Protein AF-A0A075H3N4-F1 (afdb_monomer_lite)

pLDDT: mean 85.47, std 17.13, range [23.58, 97.75]

Organism: NCBI:txid1456130

Foldseek 3Di:
DAADPQKFFDPCQCVVFVVVCVVDVLAQKEAEAEPPDDDPFDDRHGMDGHPVLCVVVPVDQDPFQPSSCVSVLVSVLVVGDGYYDHVRYIYGPDDPDDDDDLVVLLSLLLNCQQQQPDPVLLLVLLVLLCVQPVSSSVSSPCSVPDPRDNHDDPSRNVSNHVVSVVCVVPPDPVNSVVSNVNVVSVPVVPPPPVPD

InterPro domains:
  IPR029044 Nucleotide-diphospho-sugar transferases [G3DSA:3.90.550.10] (1-183)
  IPR029044 Nucleotide-diphospho-sugar transferases [SSF53448] (2-133)

Sequence (196 aa):
MILGADHILPDNYLERVIKRMSENPQIVIASGVIDGEFSVTVRGSGRIVKAEFWKKIGFFYPVNYGFESYLLLKARSMNYDVVLFDDIITSTQRKTALSYNSKLFYNYGQALKALGYTVPYTIFKAGLLFFTKPLGAVYLLSGFFSNYDQYYETEIREFVKKQQNHKLRHLNYDDVKRFITSMHYTTSLSHKQQNS

Structure (mmCIF, N/CA/C/O backbone):
data_AF-A0A075H3N4-F1
#
_entry.id   AF-A0A075H3N4-F1
#
loop_
_atom_site.group_PDB
_atom_site.id
_atom_site.type_symbol
_atom_site.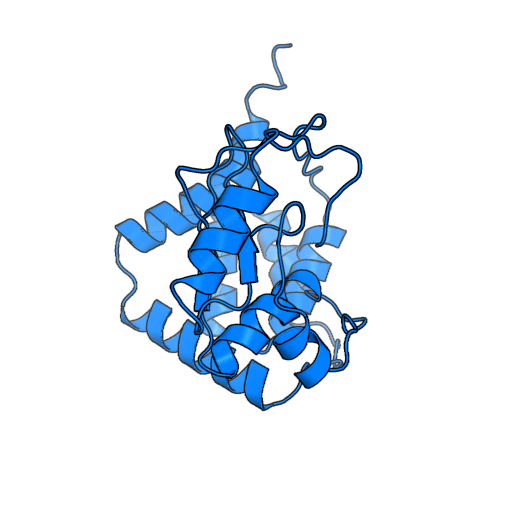label_atom_id
_atom_site.label_alt_id
_atom_site.label_comp_id
_atom_site.label_asym_id
_atom_site.label_entity_id
_atom_site.label_seq_id
_atom_site.pdbx_PDB_ins_code
_atom_site.Cartn_x
_atom_site.Cartn_y
_atom_site.Cartn_z
_atom_site.occupancy
_atom_site.B_iso_or_equiv
_atom_site.auth_seq_id
_atom_site.auth_comp_id
_atom_site.auth_asym_id
_atom_site.auth_atom_id
_atom_site.pdbx_PDB_model_num
ATOM 1 N N . MET A 1 1 ? -3.130 -5.304 -17.005 1.00 92.62 1 MET A N 1
ATOM 2 C CA . MET A 1 1 ? -2.060 -4.347 -16.647 1.00 92.62 1 MET A CA 1
ATOM 3 C C . MET A 1 1 ? -2.698 -3.016 -16.303 1.00 92.62 1 MET A C 1
ATOM 5 O O . MET A 1 1 ? -3.718 -2.698 -16.897 1.00 92.62 1 MET A O 1
ATOM 9 N N . ILE A 1 2 ? -2.136 -2.274 -15.350 1.00 92.12 2 ILE A N 1
ATOM 10 C CA . ILE A 1 2 ? -2.593 -0.928 -14.983 1.00 92.12 2 ILE A CA 1
ATOM 11 C C . ILE A 1 2 ? -1.438 0.035 -15.247 1.00 92.12 2 ILE A C 1
ATOM 13 O O . ILE A 1 2 ? -0.356 -0.121 -14.678 1.00 92.12 2 ILE A O 1
ATOM 17 N N . LEU A 1 3 ? -1.657 1.006 -16.130 1.00 92.38 3 LEU A N 1
ATOM 18 C CA . LEU A 1 3 ? -0.629 1.931 -16.596 1.00 92.38 3 LEU A CA 1
ATOM 19 C C . LEU A 1 3 ? -1.216 3.335 -16.748 1.00 92.38 3 LEU A C 1
ATOM 21 O O . LEU A 1 3 ? -2.280 3.508 -17.334 1.00 92.38 3 LEU A O 1
ATOM 25 N N . GLY A 1 4 ? -0.517 4.322 -16.197 1.00 88.88 4 GLY A N 1
ATOM 26 C CA . GLY A 1 4 ? -0.775 5.739 -16.431 1.00 88.88 4 GLY A CA 1
ATOM 27 C C . GLY A 1 4 ? -0.248 6.168 -17.797 1.00 88.88 4 GLY A C 1
ATOM 28 O O . GLY A 1 4 ? 0.762 5.648 -18.263 1.00 88.88 4 GLY A O 1
ATOM 29 N N . ALA A 1 5 ? -0.923 7.123 -18.432 1.00 88.69 5 ALA A N 1
ATOM 30 C CA . ALA A 1 5 ? -0.612 7.561 -19.795 1.00 88.69 5 ALA A CA 1
ATOM 31 C C . ALA A 1 5 ? 0.793 8.176 -19.961 1.00 88.69 5 ALA A C 1
ATOM 33 O O . ALA A 1 5 ? 1.308 8.242 -21.069 1.00 88.69 5 ALA A O 1
ATOM 34 N N . ASP A 1 6 ? 1.405 8.624 -18.868 1.00 88.25 6 ASP A N 1
ATOM 35 C CA . ASP A 1 6 ? 2.729 9.241 -18.808 1.00 88.25 6 ASP A CA 1
ATOM 36 C C . ASP A 1 6 ? 3.845 8.265 -18.393 1.00 88.25 6 ASP A C 1
ATOM 38 O O . ASP A 1 6 ? 4.987 8.687 -18.208 1.00 88.25 6 ASP A O 1
ATOM 42 N N . HIS A 1 7 ? 3.534 6.977 -18.213 1.00 91.00 7 HIS A N 1
ATOM 43 C CA . HIS A 1 7 ? 4.488 5.962 -17.767 1.00 91.00 7 HIS A CA 1
ATOM 44 C C . HIS A 1 7 ? 5.114 5.240 -18.965 1.00 91.00 7 HIS A C 1
ATOM 46 O O . HIS A 1 7 ? 4.438 4.538 -19.716 1.00 91.00 7 HIS A O 1
ATOM 52 N N . ILE A 1 8 ? 6.426 5.394 -19.108 1.00 92.69 8 ILE A N 1
ATOM 53 C CA . ILE A 1 8 ? 7.257 4.770 -20.132 1.00 92.69 8 ILE A CA 1
ATOM 54 C C . ILE A 1 8 ? 7.847 3.473 -19.573 1.00 92.69 8 ILE A C 1
ATOM 56 O O . ILE A 1 8 ? 8.405 3.432 -18.473 1.00 92.69 8 ILE A O 1
ATOM 60 N N . LEU A 1 9 ? 7.730 2.404 -20.354 1.00 95.00 9 LEU A N 1
ATOM 61 C CA . LEU A 1 9 ? 8.223 1.075 -20.010 1.00 95.00 9 LEU A CA 1
ATOM 62 C C . LEU A 1 9 ? 9.342 0.671 -20.974 1.00 95.00 9 LEU A C 1
ATOM 64 O O . LEU A 1 9 ? 9.267 1.036 -22.147 1.00 95.00 9 LEU A O 1
ATOM 68 N N . PRO A 1 10 ? 10.348 -0.097 -20.523 1.00 94.44 10 PRO A N 1
ATOM 69 C CA . PRO A 1 10 ? 11.304 -0.709 -21.439 1.00 94.44 10 PRO A CA 1
ATOM 70 C C . PRO A 1 10 ? 10.611 -1.746 -22.335 1.00 94.44 10 PRO A C 1
ATOM 72 O O . PRO A 1 10 ? 9.651 -2.392 -21.910 1.00 94.44 10 PRO A O 1
ATOM 75 N N . ASP A 1 11 ? 11.132 -1.964 -23.543 1.00 95.75 11 ASP A N 1
ATOM 76 C CA . ASP A 1 11 ? 10.512 -2.846 -24.549 1.00 95.75 11 ASP A CA 1
ATOM 77 C C . ASP A 1 11 ? 10.266 -4.275 -24.034 1.00 95.75 11 ASP A C 1
ATOM 79 O O . ASP A 1 11 ? 9.251 -4.900 -24.335 1.00 95.75 11 ASP A O 1
ATOM 83 N N . ASN A 1 12 ? 11.161 -4.779 -23.179 1.00 96.19 12 ASN A N 1
ATOM 84 C CA . ASN A 1 12 ? 11.074 -6.111 -22.579 1.00 96.19 12 ASN A CA 1
ATOM 85 C C . ASN A 1 12 ? 10.372 -6.140 -21.205 1.00 96.19 12 ASN A C 1
ATOM 87 O O . ASN A 1 12 ? 10.454 -7.143 -20.492 1.00 96.19 12 ASN A O 1
ATOM 91 N N . TYR A 1 13 ? 9.688 -5.063 -20.801 1.00 96.75 13 TYR A N 1
ATOM 92 C CA . TYR A 1 13 ? 9.067 -4.945 -19.477 1.00 96.75 13 TYR A CA 1
ATOM 93 C C . TYR A 1 13 ? 8.089 -6.084 -19.186 1.00 96.75 13 TYR A C 1
ATOM 95 O O . TYR A 1 13 ? 8.208 -6.781 -18.176 1.00 96.75 13 TYR A O 1
ATOM 103 N N . LEU A 1 14 ? 7.119 -6.274 -20.085 1.00 96.50 14 LEU A N 1
ATOM 104 C CA . LEU A 1 14 ? 6.075 -7.279 -19.917 1.00 96.50 14 LEU A CA 1
ATOM 105 C C . LEU A 1 14 ? 6.662 -8.682 -19.874 1.00 96.50 14 LEU A C 1
ATOM 107 O O . LEU A 1 14 ? 6.302 -9.453 -18.990 1.00 96.50 14 LEU A O 1
ATOM 111 N N . GLU A 1 15 ? 7.591 -8.986 -20.777 1.00 97.38 15 GLU A N 1
ATOM 112 C CA . GLU A 1 15 ? 8.272 -10.277 -20.823 1.00 97.38 15 GLU A CA 1
ATOM 113 C C . GLU A 1 15 ? 8.981 -10.574 -19.497 1.00 97.38 15 GLU A C 1
ATOM 115 O O . GLU A 1 15 ? 8.728 -11.609 -18.879 1.00 97.38 15 GLU A O 1
ATOM 120 N N . ARG A 1 16 ? 9.806 -9.640 -19.003 1.00 97.38 16 ARG A N 1
ATOM 121 C CA . ARG A 1 16 ? 10.566 -9.813 -17.755 1.00 97.38 16 ARG A CA 1
ATOM 122 C C . ARG A 1 16 ? 9.656 -10.000 -16.544 1.00 97.38 16 ARG A C 1
ATOM 124 O O . ARG A 1 16 ? 9.910 -10.882 -15.723 1.00 97.38 16 ARG A O 1
ATOM 131 N N . VAL A 1 17 ? 8.600 -9.192 -16.425 1.00 97.12 17 VAL A N 1
ATOM 132 C CA . VAL A 1 17 ? 7.662 -9.280 -15.297 1.00 97.12 17 VAL A CA 1
ATOM 133 C C . VAL A 1 17 ? 6.850 -10.575 -15.367 1.00 97.12 17 VAL A C 1
ATOM 135 O O . VAL A 1 17 ? 6.781 -11.302 -14.377 1.00 97.12 17 VAL A O 1
ATOM 138 N N . ILE A 1 18 ? 6.265 -10.898 -16.525 1.00 97.06 18 ILE A N 1
ATOM 139 C CA . ILE A 1 18 ? 5.417 -12.087 -16.700 1.00 97.06 18 ILE A CA 1
ATOM 140 C C . ILE A 1 18 ? 6.227 -13.365 -16.501 1.00 97.06 18 ILE A C 1
ATOM 142 O O . ILE A 1 18 ? 5.761 -14.255 -15.792 1.00 97.06 18 ILE A O 1
ATOM 146 N N . LYS A 1 19 ? 7.449 -13.441 -17.044 1.00 97.19 19 LYS A N 1
ATOM 147 C CA . LYS A 1 19 ? 8.341 -14.589 -16.855 1.00 97.19 19 LYS A CA 1
ATOM 148 C C . LYS A 1 19 ? 8.541 -14.896 -15.368 1.00 97.19 19 LYS A C 1
ATOM 150 O O . LYS A 1 19 ? 8.240 -16.002 -14.931 1.00 97.19 19 LYS A O 1
ATOM 155 N N . ARG A 1 20 ? 8.902 -13.904 -14.555 1.00 96.88 20 ARG A N 1
ATOM 156 C CA . ARG A 1 20 ? 9.095 -14.097 -13.104 1.00 96.88 20 ARG A CA 1
ATOM 157 C C . ARG A 1 20 ? 7.809 -14.428 -12.355 1.00 96.88 20 ARG A C 1
ATOM 159 O O . ARG A 1 20 ? 7.807 -15.240 -11.435 1.00 96.88 20 ARG A O 1
ATOM 166 N N . MET A 1 21 ? 6.693 -13.821 -12.754 1.00 97.31 21 MET A N 1
ATOM 167 C CA . MET A 1 21 ? 5.380 -14.173 -12.208 1.00 97.31 21 MET A CA 1
ATOM 168 C C . MET A 1 21 ? 4.956 -15.606 -12.571 1.00 97.31 21 MET A C 1
ATOM 170 O O . MET A 1 21 ? 4.157 -16.198 -11.844 1.00 97.31 21 MET A O 1
ATOM 174 N N . SER A 1 22 ? 5.446 -16.152 -13.688 1.00 96.62 22 SER A N 1
ATOM 175 C CA . SER A 1 22 ? 5.203 -17.541 -14.099 1.00 96.62 22 SER A CA 1
ATOM 176 C C . SER A 1 22 ? 6.100 -18.534 -13.354 1.00 96.62 22 SER A C 1
ATOM 178 O O . SER A 1 22 ? 5.633 -19.604 -12.979 1.00 96.62 22 SER A O 1
ATOM 180 N N . GLU A 1 23 ? 7.343 -18.144 -13.054 1.00 97.12 23 GLU A N 1
ATOM 181 C CA . GLU A 1 23 ? 8.299 -18.934 -12.265 1.00 97.12 23 GLU A CA 1
ATOM 182 C C . GLU A 1 23 ? 7.857 -19.088 -10.799 1.00 97.12 23 GLU A C 1
ATOM 184 O O . GLU A 1 23 ? 8.128 -20.113 -10.177 1.00 97.12 23 GLU A O 1
ATOM 189 N N . ASN A 1 24 ? 7.134 -18.103 -10.249 1.00 96.00 24 ASN A N 1
ATOM 190 C CA . ASN A 1 24 ? 6.536 -18.192 -8.918 1.00 96.00 24 ASN A CA 1
ATOM 191 C C . ASN A 1 24 ? 5.013 -17.929 -8.953 1.00 96.00 24 ASN A C 1
ATOM 193 O O . ASN A 1 24 ? 4.568 -16.771 -8.960 1.00 96.00 24 ASN A O 1
ATOM 197 N N . PRO A 1 25 ? 4.185 -18.991 -8.892 1.00 93.62 25 PRO A N 1
ATOM 198 C CA . PRO A 1 25 ? 2.730 -18.880 -8.881 1.00 93.62 25 PRO A CA 1
ATOM 199 C C . PRO A 1 25 ? 2.153 -18.013 -7.752 1.00 93.62 25 PRO A C 1
ATOM 201 O O . PRO A 1 25 ? 1.092 -17.423 -7.963 1.00 93.62 25 PRO A O 1
ATOM 204 N N . GLN A 1 26 ? 2.846 -17.870 -6.613 1.00 97.00 26 GLN A N 1
ATOM 205 C CA . GLN A 1 26 ? 2.389 -17.046 -5.483 1.00 97.00 26 GLN A CA 1
ATOM 206 C C . GLN A 1 26 ? 2.381 -15.549 -5.798 1.00 97.00 26 GLN A C 1
ATOM 208 O O . GLN A 1 26 ? 1.586 -14.809 -5.221 1.00 97.00 26 GLN A O 1
ATOM 213 N N . ILE A 1 27 ? 3.207 -15.090 -6.744 1.00 97.75 27 ILE A N 1
ATOM 214 C CA . ILE A 1 27 ? 3.249 -13.681 -7.145 1.00 97.75 27 ILE A CA 1
ATOM 215 C C . ILE A 1 27 ? 2.026 -13.375 -8.003 1.00 97.75 27 ILE A C 1
ATOM 217 O O . ILE A 1 27 ? 1.959 -13.765 -9.170 1.00 97.75 27 ILE A O 1
ATOM 221 N N . VAL A 1 28 ? 1.053 -12.656 -7.448 1.00 97.69 28 VAL A N 1
ATOM 222 C CA . VAL A 1 28 ? -0.179 -12.280 -8.167 1.00 97.69 28 VAL A CA 1
ATOM 223 C C . VAL A 1 28 ? -0.176 -10.836 -8.638 1.00 97.69 28 VAL A C 1
ATOM 225 O O . VAL A 1 28 ? -0.916 -10.496 -9.562 1.00 97.69 28 VAL A O 1
ATOM 228 N N . ILE A 1 29 ? 0.667 -9.991 -8.043 1.00 97.38 29 ILE A N 1
ATOM 229 C CA . ILE A 1 29 ? 0.855 -8.600 -8.450 1.00 97.38 29 ILE A CA 1
ATOM 230 C C . ILE A 1 29 ? 2.347 -8.299 -8.481 1.00 97.38 29 ILE A C 1
ATOM 232 O O . ILE A 1 29 ? 3.049 -8.569 -7.506 1.00 97.38 29 ILE A O 1
ATOM 236 N N . ALA A 1 30 ? 2.819 -7.692 -9.567 1.00 96.94 30 ALA A N 1
ATOM 237 C CA . ALA A 1 30 ? 4.198 -7.239 -9.654 1.00 96.94 30 ALA A CA 1
ATOM 238 C C . ALA A 1 30 ? 4.359 -5.934 -10.438 1.00 96.94 30 ALA A C 1
ATOM 240 O O . ALA A 1 30 ? 3.495 -5.566 -11.236 1.00 96.94 30 ALA A O 1
ATOM 241 N N . SER A 1 31 ? 5.467 -5.232 -10.219 1.00 94.94 31 SER A N 1
ATOM 242 C CA . SER A 1 31 ? 5.907 -4.115 -11.063 1.00 94.94 31 SER A CA 1
ATOM 243 C C . SER A 1 31 ? 7.424 -3.971 -11.050 1.00 94.94 31 SER A C 1
ATOM 245 O O . SER A 1 31 ? 8.093 -4.538 -10.187 1.00 94.94 31 SER A O 1
ATOM 247 N N . GLY A 1 32 ? 7.946 -3.166 -11.971 1.00 93.00 32 GLY A N 1
ATOM 248 C CA . GLY A 1 32 ? 9.269 -2.562 -11.854 1.00 93.00 32 GLY A CA 1
ATOM 249 C C . GLY A 1 32 ? 9.294 -1.349 -10.918 1.00 93.00 32 GLY A C 1
ATOM 250 O O . GLY A 1 32 ? 8.269 -0.984 -10.323 1.00 93.00 32 GLY A O 1
ATOM 251 N N . VAL A 1 33 ? 10.466 -0.729 -10.813 1.00 90.62 33 VAL A N 1
ATOM 252 C CA . VAL A 1 33 ? 10.739 0.495 -10.050 1.00 90.62 33 VAL A CA 1
ATOM 253 C C . VAL A 1 33 ? 10.829 1.688 -10.995 1.00 90.62 33 VAL A C 1
ATOM 255 O O . VAL A 1 33 ? 11.494 1.618 -12.021 1.00 90.62 33 VAL A O 1
ATOM 258 N N . ILE A 1 34 ? 10.183 2.794 -10.624 1.00 88.12 34 ILE A N 1
ATOM 259 C CA . ILE A 1 34 ? 10.299 4.057 -11.358 1.00 88.12 34 ILE A CA 1
ATOM 260 C C . ILE A 1 34 ? 11.657 4.682 -11.032 1.00 88.12 34 ILE A C 1
ATOM 262 O O . ILE A 1 34 ? 11.997 4.855 -9.859 1.00 88.12 34 ILE A O 1
ATOM 266 N N . ASP A 1 35 ? 12.412 5.030 -12.068 1.00 86.50 35 ASP A N 1
ATOM 267 C CA . ASP A 1 35 ? 13.722 5.654 -11.954 1.00 86.50 35 ASP A CA 1
ATOM 268 C C . ASP A 1 35 ? 13.666 6.935 -11.111 1.00 86.50 35 ASP A C 1
ATOM 270 O O . ASP A 1 35 ? 12.746 7.750 -11.218 1.00 86.50 35 ASP A O 1
ATOM 274 N N . GLY A 1 36 ? 14.647 7.098 -10.227 1.00 76.25 36 GLY A N 1
ATOM 275 C CA . GLY A 1 36 ? 14.710 8.213 -9.283 1.00 76.25 36 GLY A CA 1
ATOM 276 C C . GLY A 1 36 ? 13.662 8.199 -8.157 1.00 76.25 36 GLY A C 1
ATOM 277 O O . GLY A 1 36 ? 13.681 9.110 -7.325 1.00 76.25 36 GLY A O 1
ATOM 278 N N . GLU A 1 37 ? 12.778 7.195 -8.068 1.00 73.44 37 GLU A N 1
ATOM 279 C CA . GLU A 1 37 ? 11.800 7.070 -6.981 1.00 73.44 37 GLU A CA 1
ATOM 280 C C . GLU A 1 37 ? 12.119 5.913 -6.022 1.00 73.44 37 GLU A C 1
ATOM 282 O O . GLU A 1 37 ? 12.142 4.739 -6.390 1.00 73.44 37 GLU A O 1
ATOM 287 N N . PHE A 1 38 ? 12.245 6.222 -4.728 1.00 68.69 38 PHE A N 1
ATOM 288 C CA . PHE A 1 38 ? 12.294 5.185 -3.699 1.00 68.69 38 PHE A CA 1
ATOM 289 C C . PHE A 1 38 ? 10.916 4.528 -3.531 1.00 68.69 38 PHE A C 1
ATOM 291 O O . PHE A 1 38 ? 9.948 5.182 -3.135 1.00 68.69 38 PHE A O 1
ATOM 298 N N . SER A 1 39 ? 10.823 3.222 -3.787 1.00 70.88 39 SER A N 1
ATOM 299 C CA . SER A 1 39 ? 9.592 2.444 -3.618 1.00 70.88 39 SER A CA 1
ATOM 300 C C . SER A 1 39 ? 9.864 1.153 -2.847 1.00 70.88 39 SER A C 1
ATOM 302 O O . SER A 1 39 ? 10.744 0.382 -3.197 1.00 70.88 39 SER A O 1
ATOM 304 N N . VAL A 1 40 ? 9.080 0.903 -1.794 1.00 69.38 40 VAL A N 1
ATOM 305 C CA . VAL A 1 40 ? 9.113 -0.352 -1.003 1.00 69.38 40 VAL A CA 1
ATOM 306 C C . VAL A 1 40 ? 7.977 -1.310 -1.372 1.00 69.38 40 VAL A C 1
ATOM 308 O O . VAL A 1 40 ? 7.832 -2.386 -0.800 1.00 69.38 40 VAL A O 1
ATOM 311 N N . THR A 1 41 ? 7.097 -0.885 -2.275 1.00 77.44 41 THR A N 1
ATOM 312 C CA . THR A 1 41 ? 5.924 -1.639 -2.714 1.00 77.44 41 THR A CA 1
ATOM 313 C C . THR A 1 41 ? 5.553 -1.233 -4.134 1.00 77.44 41 THR A C 1
ATOM 315 O O . THR A 1 41 ? 5.892 -0.138 -4.580 1.00 77.44 41 THR A O 1
ATOM 318 N N . VAL A 1 42 ? 4.802 -2.101 -4.810 1.00 79.62 42 VAL A N 1
ATOM 319 C CA . VAL A 1 42 ? 4.252 -1.869 -6.151 1.00 79.62 42 VAL A CA 1
ATOM 320 C C . VAL A 1 42 ? 3.443 -0.567 -6.200 1.00 79.62 42 VAL A C 1
ATOM 322 O O . VAL A 1 42 ? 2.493 -0.384 -5.432 1.00 79.62 42 VAL A O 1
ATOM 325 N N . ARG A 1 43 ? 3.796 0.340 -7.117 1.00 82.12 43 ARG A N 1
ATOM 326 C CA . ARG A 1 43 ? 3.104 1.628 -7.325 1.00 82.12 43 ARG A CA 1
ATOM 327 C C . ARG A 1 43 ? 1.858 1.467 -8.188 1.00 82.12 43 ARG A C 1
ATOM 329 O O . ARG A 1 43 ? 1.594 0.385 -8.707 1.00 82.12 43 ARG A O 1
ATOM 336 N N . GLY A 1 44 ? 1.005 2.494 -8.221 1.00 78.12 44 GLY A N 1
ATOM 337 C CA . GLY A 1 44 ? -0.275 2.476 -8.948 1.00 78.12 44 GLY A CA 1
ATOM 338 C C . GLY A 1 44 ? -0.089 2.154 -10.429 1.00 78.12 44 GLY A C 1
ATOM 339 O O . GLY A 1 44 ? -0.690 1.219 -10.950 1.00 78.12 44 GLY A O 1
ATOM 340 N N . SER A 1 45 ? 0.816 2.888 -11.067 1.00 87.12 45 SER A N 1
ATOM 341 C CA . SER A 1 45 ? 1.155 2.755 -12.479 1.00 87.12 45 SER A CA 1
ATOM 342 C C . SER A 1 45 ? 2.250 1.706 -12.707 1.00 87.12 45 SER A C 1
ATOM 344 O O . SER A 1 45 ? 3.157 1.566 -11.889 1.00 87.12 45 SER A O 1
ATOM 346 N N . GLY A 1 46 ? 2.181 0.981 -13.826 1.00 89.94 46 GLY A N 1
ATOM 347 C CA . GLY A 1 46 ? 3.159 -0.037 -14.227 1.00 89.94 46 GLY A CA 1
ATOM 348 C C . GLY A 1 46 ? 2.877 -1.432 -13.667 1.00 89.94 46 GLY A C 1
ATOM 349 O O . GLY A 1 46 ? 3.549 -2.391 -14.037 1.00 89.94 46 GLY A O 1
ATOM 350 N N . ARG A 1 47 ? 1.875 -1.604 -12.800 1.00 93.25 47 ARG A N 1
ATOM 351 C CA . ARG A 1 47 ? 1.609 -2.906 -12.176 1.00 93.25 47 ARG A CA 1
ATOM 352 C C . ARG A 1 47 ? 0.947 -3.903 -13.129 1.00 93.25 47 ARG A C 1
ATOM 354 O O . ARG A 1 47 ? 0.002 -3.593 -13.865 1.00 93.25 47 ARG A O 1
ATOM 361 N N . ILE A 1 48 ? 1.397 -5.145 -13.034 1.00 96.38 48 ILE A N 1
ATOM 362 C CA . ILE A 1 48 ? 0.798 -6.324 -13.647 1.00 96.38 48 ILE A CA 1
ATOM 363 C C . ILE A 1 48 ? 0.053 -7.091 -12.561 1.00 96.38 48 ILE A C 1
ATOM 365 O O . ILE A 1 48 ? 0.549 -7.255 -11.450 1.00 96.38 48 ILE A O 1
ATOM 369 N N . VAL A 1 49 ? -1.160 -7.531 -12.882 1.00 96.56 49 VAL A N 1
ATOM 370 C CA . VAL A 1 49 ? -2.046 -8.267 -11.976 1.00 96.56 49 VAL A CA 1
ATOM 371 C C . VAL A 1 49 ? -2.441 -9.551 -12.692 1.00 96.56 49 VAL A C 1
ATOM 373 O O . VAL A 1 49 ? -2.921 -9.477 -13.827 1.00 96.56 49 VAL A O 1
ATOM 376 N N . LYS A 1 50 ? -2.251 -10.715 -12.058 1.00 96.69 50 LYS A N 1
ATOM 377 C CA . LYS A 1 50 ? -2.731 -11.996 -12.596 1.00 96.69 50 LYS A CA 1
ATOM 378 C C . LYS A 1 50 ? -4.247 -11.940 -12.744 1.00 96.69 50 LYS A C 1
ATOM 380 O O . LYS A 1 50 ? -4.961 -11.665 -11.778 1.00 96.69 50 LYS A O 1
ATOM 385 N N . ALA A 1 51 ? -4.733 -12.223 -13.951 1.00 95.56 51 ALA A N 1
ATOM 386 C CA . ALA A 1 51 ? -6.156 -12.152 -14.264 1.00 95.56 51 ALA A CA 1
ATOM 387 C C . ALA A 1 51 ? -6.984 -13.103 -13.388 1.00 95.56 51 ALA A C 1
ATOM 389 O O . ALA A 1 51 ? -8.033 -12.710 -12.895 1.00 95.56 51 ALA A O 1
ATOM 390 N N . GLU A 1 52 ? -6.491 -14.313 -13.120 1.00 95.50 52 GLU A N 1
ATOM 391 C CA . GLU A 1 52 ? -7.171 -15.295 -12.264 1.00 95.50 52 GLU A CA 1
ATOM 392 C C . GLU A 1 52 ? -7.375 -14.783 -10.833 1.00 95.50 52 GLU A C 1
ATOM 394 O O . GLU A 1 52 ? -8.475 -14.873 -10.287 1.00 95.50 52 GLU A O 1
ATOM 399 N N . PHE A 1 53 ? -6.336 -14.178 -10.247 1.00 96.25 53 PHE A N 1
ATOM 400 C CA . PHE A 1 53 ? -6.431 -13.540 -8.935 1.00 96.25 53 PHE A CA 1
ATOM 401 C C . PHE A 1 53 ? -7.433 -12.382 -8.955 1.00 96.25 53 PHE A C 1
ATOM 403 O O . PHE A 1 53 ? -8.302 -12.299 -8.088 1.00 96.25 53 PHE A O 1
ATOM 410 N N . TRP A 1 54 ? -7.355 -11.504 -9.957 1.00 95.25 54 TRP A N 1
ATOM 411 C CA . TRP A 1 54 ? -8.249 -10.351 -10.031 1.00 95.25 54 TRP A CA 1
ATOM 412 C C . TRP A 1 54 ? -9.709 -10.775 -10.258 1.00 95.25 54 TRP A C 1
ATOM 414 O O . TRP A 1 54 ? -10.615 -10.205 -9.650 1.00 95.25 54 TRP A O 1
ATOM 424 N N . LYS A 1 55 ? -9.941 -11.841 -11.035 1.00 95.75 55 LYS A N 1
ATOM 425 C CA . LYS A 1 55 ? -11.259 -12.460 -11.228 1.00 95.75 55 LYS A CA 1
ATOM 426 C C . LYS A 1 55 ? -11.825 -12.974 -9.911 1.00 95.75 55 LYS A C 1
ATOM 428 O O . LYS A 1 55 ? -12.986 -12.722 -9.608 1.00 95.75 55 LYS A O 1
ATOM 433 N N . LYS A 1 56 ? -10.995 -13.650 -9.109 1.00 94.31 56 LYS A N 1
ATOM 434 C CA . LYS A 1 56 ? -11.371 -14.210 -7.800 1.00 94.31 56 LYS A CA 1
ATOM 435 C C . LYS A 1 56 ? -11.891 -13.149 -6.825 1.00 94.31 56 LYS A C 1
ATOM 437 O O . LYS A 1 56 ? -12.698 -13.474 -5.964 1.00 94.31 56 LYS A O 1
ATOM 442 N N . ILE A 1 57 ? -11.450 -11.899 -6.967 1.00 93.12 57 ILE A N 1
ATOM 443 C CA . ILE A 1 57 ? -11.892 -10.768 -6.136 1.00 93.12 57 ILE A CA 1
ATOM 444 C C . ILE A 1 57 ? -12.898 -9.843 -6.847 1.00 93.12 57 ILE A C 1
ATOM 446 O O . ILE A 1 57 ? -13.198 -8.772 -6.330 1.00 93.12 57 ILE A O 1
ATOM 450 N N . GLY A 1 58 ? -13.406 -10.237 -8.023 1.00 92.75 58 GLY A N 1
ATOM 451 C CA . GLY A 1 58 ? -14.507 -9.561 -8.719 1.00 92.75 58 GLY A CA 1
ATOM 452 C C . GLY A 1 58 ? -14.129 -8.618 -9.868 1.00 92.75 58 GLY A C 1
ATOM 453 O O . GLY A 1 58 ? -15.018 -7.998 -10.430 1.00 92.75 58 GLY A O 1
ATOM 454 N N . PHE A 1 59 ? -12.856 -8.504 -10.261 1.00 91.81 59 PHE A N 1
ATOM 455 C CA . PHE A 1 59 ? -12.390 -7.624 -11.353 1.00 91.81 59 PHE A CA 1
ATOM 456 C C . PHE A 1 59 ? -12.643 -6.112 -11.196 1.00 91.81 59 PHE A C 1
ATOM 458 O O . PHE A 1 59 ? -12.452 -5.360 -12.149 1.00 91.81 59 PHE A O 1
ATOM 465 N N . PHE A 1 60 ? -12.984 -5.621 -10.007 1.00 85.31 60 PHE A N 1
ATOM 466 C CA . PHE A 1 60 ? -13.177 -4.187 -9.782 1.00 85.31 60 PHE A CA 1
ATOM 467 C C . PHE A 1 60 ? -12.266 -3.640 -8.686 1.00 85.31 60 PHE A C 1
ATOM 469 O O . PHE A 1 60 ? -11.785 -4.362 -7.809 1.00 85.31 60 PHE A O 1
ATOM 476 N N . TYR A 1 61 ? -12.037 -2.330 -8.754 1.00 86.00 61 TYR A N 1
ATOM 477 C CA . TYR A 1 61 ? -11.580 -1.560 -7.610 1.00 86.00 61 TYR A CA 1
ATOM 478 C C . TYR A 1 61 ? -12.799 -1.080 -6.820 1.00 86.00 61 TYR A C 1
ATOM 480 O O . TYR A 1 61 ? -13.717 -0.517 -7.418 1.00 86.00 61 TYR A O 1
ATOM 488 N N . PRO A 1 62 ? -12.832 -1.274 -5.497 1.00 88.06 62 PRO A N 1
ATOM 489 C CA . PRO A 1 62 ? -13.866 -0.681 -4.661 1.00 88.06 62 PRO A CA 1
ATOM 490 C C . PRO A 1 62 ? -13.778 0.849 -4.705 1.00 88.06 62 PRO A C 1
ATOM 492 O O . PRO A 1 62 ? -12.689 1.423 -4.660 1.00 88.06 62 PRO A O 1
ATOM 495 N N . VAL A 1 63 ? -14.930 1.516 -4.762 1.00 89.88 63 VAL A N 1
ATOM 496 C CA . VAL A 1 63 ? -15.019 2.982 -4.730 1.00 89.88 63 VAL A CA 1
ATOM 497 C C . VAL A 1 63 ? -14.964 3.443 -3.275 1.00 89.88 63 VAL A C 1
ATOM 499 O O . VAL A 1 63 ? -15.988 3.627 -2.627 1.00 89.88 63 VAL A O 1
ATOM 502 N N . ASN A 1 64 ? -13.751 3.559 -2.735 1.00 91.38 64 ASN A N 1
ATOM 503 C CA . ASN A 1 64 ? -13.500 3.974 -1.354 1.00 91.38 64 ASN A CA 1
ATOM 504 C C . ASN A 1 64 ? -12.110 4.645 -1.256 1.00 91.38 64 ASN A C 1
ATOM 506 O O . ASN A 1 64 ? -11.244 4.469 -2.120 1.00 91.38 64 ASN A O 1
ATOM 510 N N . TYR A 1 65 ? -11.862 5.441 -0.217 1.00 89.50 65 TYR A N 1
ATOM 511 C CA . TYR A 1 65 ? -10.540 5.995 0.053 1.00 89.50 65 TYR A CA 1
ATOM 512 C C . TYR A 1 65 ? -9.494 4.884 0.208 1.00 89.50 65 TYR A C 1
ATOM 514 O O . TYR A 1 65 ? -9.712 3.858 0.850 1.00 89.50 65 TYR A O 1
ATOM 522 N N . GLY A 1 66 ? -8.324 5.080 -0.401 1.00 86.56 66 GLY A N 1
ATOM 523 C CA . GLY A 1 66 ? -7.247 4.087 -0.371 1.00 86.56 66 GLY A CA 1
ATOM 524 C C . GLY A 1 66 ? -7.438 2.892 -1.313 1.00 86.56 66 GLY A C 1
ATOM 525 O O . GLY A 1 66 ? -6.707 1.910 -1.166 1.00 86.56 66 GLY A O 1
ATOM 526 N N . PHE A 1 67 ? -8.353 2.967 -2.289 1.00 87.38 67 PHE A N 1
ATOM 527 C CA . PHE A 1 67 ? -8.633 1.877 -3.239 1.00 87.38 67 PHE A CA 1
ATOM 528 C C . PHE A 1 67 ? -7.385 1.350 -3.970 1.00 87.38 67 PHE A C 1
ATOM 530 O O . PHE A 1 67 ? -7.294 0.164 -4.276 1.00 87.38 67 PHE A O 1
ATOM 537 N N . GLU A 1 68 ? -6.366 2.179 -4.207 1.00 83.31 68 GLU A N 1
ATOM 538 C CA . GLU A 1 68 ? -5.116 1.710 -4.824 1.00 83.31 68 GLU A CA 1
ATOM 539 C C . GLU A 1 68 ? -4.361 0.691 -3.957 1.00 83.31 68 GLU A C 1
ATOM 541 O O . GLU A 1 68 ? -3.715 -0.227 -4.482 1.00 83.31 68 GLU A O 1
ATOM 546 N N . SER A 1 69 ? -4.442 0.862 -2.632 1.00 89.25 69 SER A N 1
ATOM 547 C CA . SER A 1 69 ? -3.829 -0.025 -1.638 1.00 89.25 69 SER A CA 1
ATOM 548 C C . SER A 1 69 ? -4.659 -1.282 -1.410 1.00 89.25 69 SER A C 1
ATOM 550 O O . SER A 1 69 ? -4.082 -2.319 -1.085 1.00 89.25 69 SER A O 1
ATOM 552 N N . TYR A 1 70 ? -5.980 -1.213 -1.619 1.00 91.44 70 TYR A N 1
ATOM 553 C CA . TYR A 1 70 ? -6.896 -2.344 -1.451 1.00 91.44 70 TYR A CA 1
ATOM 554 C C . TYR A 1 70 ? -6.404 -3.581 -2.201 1.00 91.44 70 TYR A C 1
ATOM 556 O O . TYR A 1 70 ? -6.247 -4.632 -1.592 1.00 91.44 70 TYR A O 1
ATOM 564 N N . LEU A 1 71 ? -6.070 -3.449 -3.490 1.00 92.06 71 LEU A N 1
ATOM 565 C CA . LEU A 1 71 ? -5.662 -4.593 -4.309 1.00 92.06 71 LEU A CA 1
ATOM 566 C C . LEU A 1 71 ? -4.415 -5.299 -3.742 1.00 92.06 71 LEU A C 1
ATOM 568 O O . LEU A 1 71 ? -4.347 -6.526 -3.717 1.00 92.06 71 LEU A O 1
ATOM 572 N N . LEU A 1 72 ? -3.445 -4.523 -3.244 1.00 93.38 72 LEU A N 1
ATOM 573 C CA . LEU A 1 72 ? -2.207 -5.059 -2.671 1.00 93.38 72 LEU A CA 1
ATOM 574 C C . LEU A 1 72 ? -2.459 -5.728 -1.315 1.00 93.38 72 LEU A C 1
ATOM 576 O O . LEU A 1 72 ? -1.881 -6.770 -1.011 1.00 93.38 72 LEU A O 1
ATOM 580 N N . LEU A 1 73 ? -3.308 -5.116 -0.488 1.00 93.69 73 LEU A N 1
ATOM 581 C CA . LEU A 1 73 ? -3.656 -5.632 0.832 1.00 93.69 73 LEU A CA 1
ATOM 582 C C . LEU A 1 73 ? -4.527 -6.883 0.729 1.00 93.69 73 LEU A C 1
ATOM 584 O O . LEU A 1 73 ? -4.275 -7.831 1.462 1.00 93.69 73 LEU A O 1
ATOM 588 N N . LYS A 1 74 ? -5.470 -6.927 -0.218 1.00 95.00 74 LYS A N 1
ATOM 589 C CA . LYS A 1 74 ? -6.308 -8.097 -0.498 1.00 95.00 74 LYS A CA 1
ATOM 590 C C . LYS A 1 74 ? -5.480 -9.281 -0.989 1.00 95.00 74 LYS A C 1
ATOM 592 O O . LYS A 1 74 ? -5.691 -10.397 -0.533 1.00 95.00 74 LYS A O 1
ATOM 597 N N . ALA A 1 75 ? -4.507 -9.046 -1.873 1.00 95.56 75 ALA A N 1
ATOM 598 C CA . ALA A 1 75 ? -3.582 -10.095 -2.301 1.00 95.56 75 ALA A CA 1
ATOM 599 C C . ALA A 1 75 ? -2.835 -10.697 -1.103 1.00 95.56 75 ALA A C 1
ATOM 601 O O . ALA A 1 75 ? -2.882 -11.906 -0.879 1.00 95.56 75 ALA A O 1
ATOM 602 N N . ARG A 1 76 ? -2.229 -9.839 -0.274 1.00 95.31 76 ARG A N 1
ATOM 603 C CA . ARG A 1 76 ? -1.468 -10.277 0.904 1.00 95.31 76 ARG A CA 1
ATOM 604 C C . ARG A 1 76 ? -2.340 -10.914 1.986 1.00 95.31 76 ARG A C 1
ATOM 606 O O . ARG A 1 76 ? -1.900 -11.868 2.616 1.00 95.31 76 ARG A O 1
ATOM 613 N N . SER A 1 77 ? -3.572 -10.442 2.189 1.00 95.25 77 SER A N 1
ATOM 614 C CA . SER A 1 77 ? -4.506 -11.053 3.146 1.00 95.25 77 SER A CA 1
ATOM 615 C C . SER A 1 77 ? -4.945 -12.454 2.718 1.00 95.25 77 SER A C 1
ATOM 617 O O . SER A 1 77 ? -5.370 -13.243 3.552 1.00 95.25 77 SER A O 1
ATOM 619 N N . MET A 1 78 ? -4.840 -12.767 1.425 1.00 95.56 78 MET A N 1
ATOM 620 C CA . MET A 1 78 ? -5.095 -14.090 0.851 1.00 95.56 78 MET A CA 1
ATOM 621 C C . MET A 1 78 ? -3.815 -14.935 0.720 1.00 95.56 78 MET A C 1
ATOM 623 O O . MET A 1 78 ? -3.837 -15.947 0.026 1.00 95.56 78 MET A O 1
ATOM 627 N N . ASN A 1 79 ? -2.724 -14.534 1.387 1.00 95.25 79 ASN A N 1
ATOM 628 C CA . ASN A 1 79 ? -1.405 -15.178 1.357 1.00 95.25 79 ASN A CA 1
ATOM 629 C C . ASN A 1 79 ? -0.732 -15.219 -0.026 1.00 95.25 79 ASN A C 1
ATOM 631 O O . ASN A 1 79 ? 0.104 -16.084 -0.265 1.00 95.25 79 ASN A O 1
ATOM 635 N N . TYR A 1 80 ? -1.068 -14.288 -0.921 1.00 97.25 80 TYR A N 1
ATOM 636 C CA . TYR A 1 80 ? -0.332 -14.110 -2.169 1.00 97.25 80 TYR A CA 1
ATOM 637 C C . TYR A 1 80 ? 0.764 -13.050 -2.049 1.00 97.25 80 TYR A C 1
ATOM 639 O O . TYR A 1 80 ? 0.671 -12.099 -1.262 1.00 97.25 80 TYR A O 1
ATOM 647 N N . ASP A 1 81 ? 1.753 -13.161 -2.928 1.00 96.31 81 ASP A N 1
ATOM 648 C CA . ASP A 1 81 ? 2.879 -12.247 -3.001 1.00 96.31 81 ASP A CA 1
ATOM 649 C C . ASP A 1 81 ? 2.599 -11.046 -3.909 1.00 96.31 81 ASP A C 1
ATOM 651 O O . ASP A 1 81 ? 1.988 -11.128 -4.983 1.00 96.31 81 ASP A O 1
ATOM 655 N N . VAL A 1 82 ? 3.108 -9.901 -3.453 1.00 96.19 82 VAL A N 1
ATOM 656 C CA . VAL A 1 82 ? 3.108 -8.622 -4.164 1.00 96.19 82 VAL A CA 1
ATOM 657 C C . VAL A 1 82 ? 4.549 -8.146 -4.239 1.00 96.19 82 VAL A C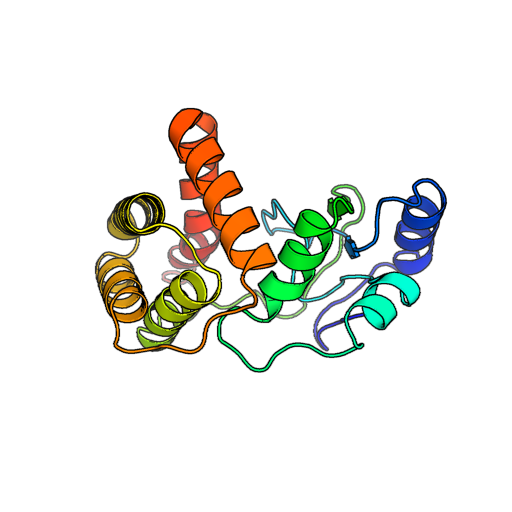 1
ATOM 659 O O . VAL A 1 82 ? 5.103 -7.738 -3.212 1.00 96.19 82 VAL A O 1
ATOM 662 N N . VAL A 1 83 ? 5.137 -8.194 -5.433 1.00 95.50 83 VAL A N 1
ATOM 663 C CA . VAL A 1 83 ? 6.588 -8.072 -5.621 1.00 95.50 83 VAL A CA 1
ATOM 664 C C . VAL A 1 83 ? 6.950 -6.852 -6.455 1.00 95.50 83 VAL A C 1
ATOM 666 O O . VAL A 1 83 ? 6.377 -6.592 -7.507 1.00 95.50 83 VAL A O 1
ATOM 669 N N . LEU A 1 84 ? 7.931 -6.101 -5.976 1.00 94.00 84 LEU A N 1
ATOM 670 C CA . LEU A 1 84 ? 8.563 -5.019 -6.713 1.00 94.00 84 LEU A CA 1
ATOM 671 C C . LEU A 1 84 ? 9.926 -5.525 -7.194 1.00 94.00 84 LEU A C 1
ATOM 673 O O . LEU A 1 84 ? 10.755 -5.880 -6.362 1.00 94.00 84 LEU A O 1
ATOM 677 N N . PHE A 1 85 ? 10.133 -5.599 -8.505 1.00 94.38 85 PHE A N 1
ATOM 678 C CA . PHE A 1 85 ? 11.411 -5.987 -9.099 1.00 94.38 85 PHE A CA 1
ATOM 679 C C . PHE A 1 85 ? 12.285 -4.744 -9.268 1.00 94.38 85 PHE A C 1
ATOM 681 O O . PHE A 1 85 ? 12.000 -3.892 -10.109 1.00 94.38 85 PHE A O 1
ATOM 688 N N . ASP A 1 86 ? 13.319 -4.628 -8.442 1.00 90.00 86 ASP A N 1
ATOM 689 C CA . ASP A 1 86 ? 14.201 -3.460 -8.365 1.00 90.00 86 ASP A CA 1
ATOM 690 C C . ASP A 1 86 ? 15.159 -3.322 -9.552 1.00 90.00 86 ASP A C 1
ATOM 692 O O . ASP A 1 86 ? 15.565 -2.215 -9.886 1.00 90.00 86 ASP A O 1
ATOM 696 N N . ASP A 1 87 ? 15.450 -4.414 -10.250 1.00 92.06 87 ASP A N 1
ATOM 697 C CA . ASP A 1 87 ? 16.261 -4.444 -11.467 1.00 92.06 87 ASP A CA 1
ATOM 698 C C . ASP A 1 87 ? 15.465 -4.143 -12.756 1.00 92.06 87 ASP A C 1
ATOM 700 O O . ASP A 1 87 ? 16.038 -4.056 -13.849 1.00 92.06 87 ASP A O 1
ATOM 704 N N . ILE A 1 88 ? 14.135 -4.027 -12.673 1.00 93.38 88 ILE A N 1
ATOM 705 C CA . ILE A 1 88 ? 13.274 -3.639 -13.798 1.00 93.38 88 ILE A CA 1
ATOM 706 C C . ILE A 1 88 ? 12.947 -2.154 -13.654 1.00 93.38 88 ILE A C 1
ATOM 708 O O . ILE A 1 88 ? 11.988 -1.786 -12.982 1.00 93.38 88 ILE A O 1
ATOM 712 N N . ILE A 1 89 ? 13.746 -1.306 -14.295 1.00 93.12 89 ILE A N 1
ATOM 713 C CA . ILE A 1 89 ? 13.599 0.150 -14.212 1.00 93.12 89 ILE A CA 1
ATOM 714 C C . ILE A 1 89 ? 12.588 0.657 -15.250 1.00 93.12 89 ILE A C 1
ATOM 716 O O . ILE A 1 89 ? 12.626 0.260 -16.416 1.00 93.12 89 ILE A O 1
ATOM 720 N N . THR A 1 90 ? 11.688 1.539 -14.828 1.00 91.81 90 THR A N 1
ATOM 721 C CA . THR A 1 90 ? 10.707 2.251 -15.661 1.00 91.81 90 THR A CA 1
ATOM 722 C C . THR A 1 90 ? 10.845 3.760 -15.463 1.00 91.81 90 THR A C 1
ATOM 724 O O . THR A 1 90 ? 11.565 4.201 -14.573 1.00 91.81 90 THR A O 1
ATOM 727 N N . SER A 1 91 ? 10.178 4.586 -16.267 1.00 90.25 91 SER A N 1
ATOM 728 C CA . SER A 1 91 ? 10.248 6.046 -16.108 1.00 90.25 91 SER A CA 1
ATOM 729 C C . SER A 1 91 ? 8.892 6.711 -16.303 1.00 90.25 91 SER A C 1
ATOM 731 O O . SER A 1 91 ? 8.013 6.187 -16.980 1.00 90.25 91 SER A O 1
ATOM 733 N N . THR A 1 92 ? 8.685 7.877 -15.698 1.00 86.56 92 THR A N 1
ATOM 734 C CA . THR A 1 92 ? 7.466 8.672 -15.892 1.00 86.56 92 THR A CA 1
ATOM 735 C C . THR A 1 92 ? 7.819 10.033 -16.474 1.00 86.56 92 THR A C 1
ATOM 737 O O . THR A 1 92 ? 8.803 10.659 -16.084 1.00 86.56 92 THR A O 1
ATOM 740 N N . GLN A 1 93 ? 7.017 10.511 -17.425 1.00 83.38 93 GLN A N 1
ATOM 741 C CA . GLN A 1 93 ? 7.235 11.812 -18.065 1.00 83.38 93 GLN A CA 1
ATOM 742 C C . GLN A 1 93 ? 6.903 12.974 -17.130 1.00 83.38 93 GLN A C 1
ATOM 744 O O . GLN A 1 93 ? 7.539 14.027 -17.188 1.00 83.38 93 GLN A O 1
ATOM 749 N N . ARG A 1 94 ? 5.919 12.798 -16.241 1.00 69.12 94 ARG A N 1
ATOM 750 C CA . ARG A 1 94 ? 5.701 13.732 -15.140 1.00 69.12 94 ARG A CA 1
ATOM 751 C C . ARG A 1 94 ? 6.498 13.276 -13.935 1.00 69.12 94 ARG A C 1
ATOM 753 O O . ARG A 1 94 ? 6.395 12.133 -13.492 1.00 69.12 94 ARG A O 1
ATOM 760 N N . LYS A 1 95 ? 7.226 14.222 -13.343 1.00 59.59 95 LYS A N 1
ATOM 761 C CA . LYS A 1 95 ? 7.615 14.094 -11.940 1.00 59.59 95 LYS A CA 1
ATOM 762 C C . LYS A 1 95 ? 6.329 13.971 -11.131 1.00 59.59 95 LYS A C 1
ATOM 764 O O . LYS A 1 95 ? 5.409 14.764 -11.344 1.00 59.59 95 LYS A O 1
ATOM 769 N N . THR A 1 96 ? 6.269 13.011 -10.214 1.00 55.28 96 THR A N 1
ATOM 770 C CA . THR A 1 96 ? 5.160 12.872 -9.267 1.00 55.28 96 THR A CA 1
ATOM 771 C C . THR A 1 96 ? 5.062 14.149 -8.422 1.00 55.28 96 THR A C 1
ATOM 773 O O . THR A 1 96 ? 5.727 14.298 -7.399 1.00 55.28 96 THR A O 1
ATOM 776 N N . ALA A 1 97 ? 4.283 15.128 -8.883 1.00 45.47 97 ALA A N 1
ATOM 777 C CA . ALA A 1 97 ? 4.120 16.407 -8.211 1.00 45.47 97 ALA A CA 1
ATOM 778 C C . ALA A 1 97 ? 3.076 16.253 -7.103 1.00 45.47 97 ALA A C 1
ATOM 780 O O . ALA A 1 97 ? 1.878 16.158 -7.363 1.00 45.47 97 ALA A O 1
ATOM 781 N N . LEU A 1 98 ? 3.527 16.234 -5.850 1.00 51.88 98 LEU A N 1
ATOM 782 C CA . LEU A 1 98 ? 2.642 16.376 -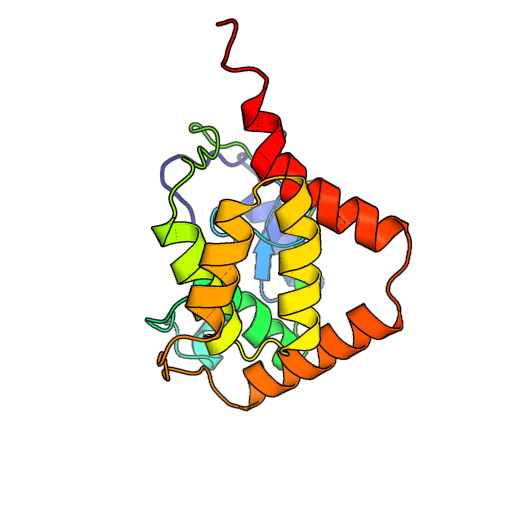4.699 1.00 51.88 98 LEU A CA 1
ATOM 783 C C . LEU A 1 98 ? 2.549 17.859 -4.357 1.00 51.88 98 LEU A C 1
ATOM 785 O O . LEU A 1 98 ? 3.379 18.385 -3.614 1.00 51.88 98 LEU A O 1
ATOM 789 N N . SER A 1 99 ? 1.531 18.538 -4.888 1.00 50.06 99 SER A N 1
ATOM 790 C CA . SER A 1 99 ? 1.157 19.834 -4.331 1.00 50.06 99 SER A CA 1
ATOM 791 C C . SER A 1 99 ? 0.692 19.619 -2.890 1.00 50.06 99 SER A C 1
ATOM 793 O O . SER A 1 99 ? -0.065 18.693 -2.580 1.00 50.06 99 SER A O 1
ATOM 795 N N . TYR A 1 100 ? 1.197 20.442 -1.973 1.00 56.03 100 TYR A N 1
ATOM 796 C CA . TYR A 1 100 ? 0.691 20.459 -0.609 1.00 56.03 100 TYR A CA 1
ATOM 797 C C . TYR A 1 100 ? -0.802 20.808 -0.655 1.00 56.03 100 TYR A C 1
ATOM 799 O O . TYR A 1 100 ? -1.180 21.909 -1.049 1.00 56.03 100 TYR A O 1
ATOM 807 N N . ASN A 1 101 ? -1.653 19.853 -0.284 1.00 73.44 101 ASN A N 1
ATOM 808 C CA . ASN A 1 101 ? -3.097 20.030 -0.270 1.00 73.44 101 ASN A CA 1
ATOM 809 C C . ASN A 1 101 ? -3.666 19.385 0.997 1.00 73.44 101 ASN A C 1
ATOM 811 O O . ASN A 1 101 ? -3.560 18.173 1.199 1.00 73.44 101 ASN A O 1
ATOM 815 N N . SER A 1 102 ? -4.280 20.201 1.850 1.00 83.00 102 SER A N 1
ATOM 816 C CA . SER A 1 102 ? -4.945 19.771 3.085 1.00 83.00 102 SER A CA 1
ATOM 817 C C . SER A 1 102 ? -5.964 18.656 2.842 1.00 83.00 102 SER A C 1
ATOM 819 O O . SER A 1 102 ? -6.027 17.691 3.606 1.00 83.00 102 SER A O 1
ATOM 821 N N . LYS A 1 103 ? -6.694 18.723 1.722 1.00 86.94 103 LYS A N 1
ATOM 822 C CA . LYS A 1 103 ? -7.675 17.712 1.311 1.00 86.94 103 LYS A CA 1
ATOM 823 C C . LYS A 1 103 ? -7.030 16.351 1.051 1.00 86.94 103 LYS A C 1
ATOM 825 O O . LYS A 1 103 ? -7.638 15.333 1.366 1.00 86.94 103 LYS A O 1
ATOM 830 N N . LEU A 1 104 ? -5.804 16.309 0.520 1.00 86.56 104 LEU A N 1
ATOM 831 C CA . LEU A 1 104 ? -5.093 15.045 0.288 1.00 86.56 104 LEU A CA 1
ATOM 832 C C . LEU A 1 104 ? -4.741 14.358 1.608 1.00 86.56 104 LEU A C 1
ATOM 834 O O . LEU A 1 104 ? -4.994 13.166 1.755 1.00 86.56 104 LEU A O 1
ATOM 838 N N . PHE A 1 105 ? -4.219 15.103 2.586 1.00 90.88 105 PHE A N 1
ATOM 839 C CA . PHE A 1 105 ? -3.909 14.547 3.907 1.00 90.88 105 PHE A CA 1
ATOM 840 C C . PHE A 1 105 ? -5.168 14.115 4.660 1.00 90.88 105 PHE A C 1
ATOM 842 O O . PHE A 1 105 ? -5.182 13.037 5.249 1.00 90.88 105 PHE A O 1
ATOM 849 N N . TYR A 1 106 ? -6.248 14.893 4.572 1.00 93.38 106 TYR A N 1
ATOM 850 C CA . TYR A 1 106 ? -7.542 14.520 5.143 1.00 93.38 106 TYR A CA 1
ATOM 851 C C . TYR A 1 106 ? -8.097 13.226 4.528 1.00 93.38 106 TYR A C 1
ATOM 853 O O . TYR A 1 106 ? -8.440 12.283 5.241 1.00 93.38 106 TYR A O 1
ATOM 861 N N . ASN A 1 107 ? -8.105 13.122 3.198 1.00 92.12 107 ASN A N 1
ATOM 862 C CA . ASN A 1 107 ? -8.505 11.901 2.495 1.00 92.12 107 ASN A CA 1
ATOM 863 C C . ASN A 1 107 ? -7.579 10.722 2.814 1.00 92.12 107 ASN A C 1
ATOM 865 O O . ASN A 1 107 ? -8.031 9.580 2.861 1.00 92.12 107 ASN A O 1
ATOM 869 N N . TYR A 1 108 ? -6.295 10.983 3.071 1.00 91.88 108 TYR A N 1
ATOM 870 C CA . TYR A 1 108 ? -5.373 9.946 3.509 1.00 91.88 108 TYR A CA 1
ATOM 871 C C . TYR A 1 108 ? -5.732 9.423 4.906 1.00 91.88 108 TYR A C 1
ATOM 873 O O . TYR A 1 108 ? -5.734 8.213 5.118 1.00 91.88 108 TYR A O 1
ATOM 881 N N . GLY A 1 109 ? -6.130 10.301 5.828 1.00 94.56 109 GLY A N 1
ATOM 882 C CA . GLY A 1 109 ? -6.705 9.908 7.116 1.00 94.56 109 GLY A CA 1
ATOM 883 C C . GLY A 1 109 ? -7.929 9.001 6.964 1.00 94.56 109 GLY A C 1
ATOM 884 O O . GLY A 1 109 ? -7.977 7.926 7.565 1.00 94.56 109 GLY A O 1
ATOM 885 N N . GLN A 1 110 ? -8.875 9.382 6.098 1.00 95.31 110 GLN A N 1
ATOM 886 C CA . GLN A 1 110 ? -10.053 8.559 5.790 1.00 95.31 110 GLN A CA 1
ATOM 887 C C . GLN A 1 110 ? -9.663 7.202 5.185 1.00 95.31 110 GLN A C 1
ATOM 889 O O . GLN A 1 110 ? -10.211 6.180 5.586 1.00 95.31 110 GLN A O 1
ATOM 894 N N . ALA A 1 111 ? -8.659 7.156 4.302 1.00 94.12 111 ALA A N 1
ATOM 895 C CA . ALA A 1 111 ? -8.136 5.907 3.745 1.00 94.12 111 ALA A CA 1
ATOM 896 C C . ALA A 1 111 ? -7.563 4.978 4.827 1.00 94.12 111 ALA A C 1
ATOM 898 O O . A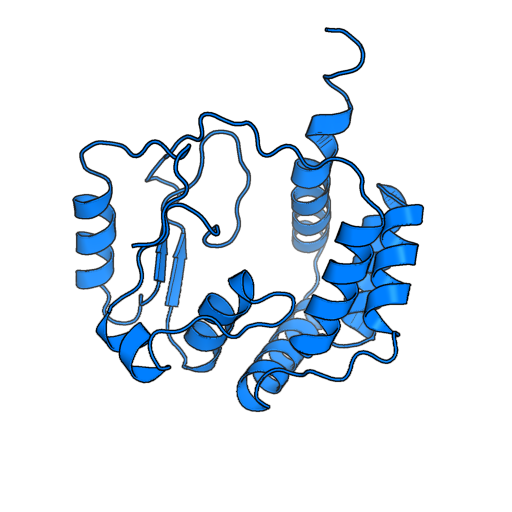LA A 1 111 ? -7.836 3.778 4.823 1.00 94.12 111 ALA A O 1
ATOM 899 N N . LEU A 1 112 ? -6.783 5.519 5.772 1.00 94.56 112 LEU A N 1
ATOM 900 C CA . LEU A 1 112 ? -6.249 4.741 6.894 1.00 94.56 112 LEU A CA 1
ATOM 901 C C . LEU A 1 112 ? -7.387 4.176 7.755 1.00 94.56 112 LEU A C 1
ATOM 903 O O . LEU A 1 112 ? -7.344 3.007 8.141 1.00 94.56 112 LEU A O 1
ATOM 907 N N . LYS A 1 113 ? -8.425 4.979 8.012 1.00 95.38 113 LYS A N 1
ATOM 908 C CA . LYS A 1 113 ? -9.611 4.544 8.754 1.00 95.38 113 LYS A CA 1
ATOM 909 C C . LYS A 1 113 ? -10.352 3.426 8.018 1.00 95.38 113 LYS A C 1
ATOM 911 O O . LYS A 1 113 ? -10.577 2.364 8.598 1.00 95.38 113 LYS A O 1
ATOM 916 N N . ALA A 1 114 ? -10.652 3.634 6.736 1.00 95.19 114 ALA A N 1
ATOM 917 C CA . ALA A 1 114 ? -11.354 2.686 5.874 1.00 95.19 114 ALA A CA 1
ATOM 918 C C . ALA A 1 114 ? -10.664 1.316 5.861 1.00 95.19 114 ALA A C 1
ATOM 920 O O . ALA A 1 114 ? -11.305 0.281 6.060 1.00 95.19 114 ALA A O 1
ATOM 921 N N . LEU A 1 115 ? -9.337 1.313 5.675 1.00 94.12 115 LEU A N 1
ATOM 922 C CA . LEU A 1 115 ? -8.487 0.116 5.606 1.00 94.12 115 LEU A CA 1
ATOM 923 C C . LEU A 1 115 ? -8.270 -0.563 6.967 1.00 94.12 115 LEU A C 1
ATOM 925 O O . LEU A 1 115 ? -7.686 -1.642 7.024 1.00 94.12 115 LEU A O 1
ATOM 929 N N . GLY A 1 116 ? -8.737 0.036 8.066 1.00 94.81 116 GLY A N 1
ATOM 930 C CA . GLY A 1 116 ? -8.660 -0.551 9.402 1.00 94.81 116 GLY A CA 1
ATOM 931 C C . GLY A 1 116 ? -7.317 -0.362 10.106 1.00 94.81 116 GLY A C 1
ATOM 932 O O . GLY A 1 116 ? -6.980 -1.160 10.980 1.00 94.81 116 GLY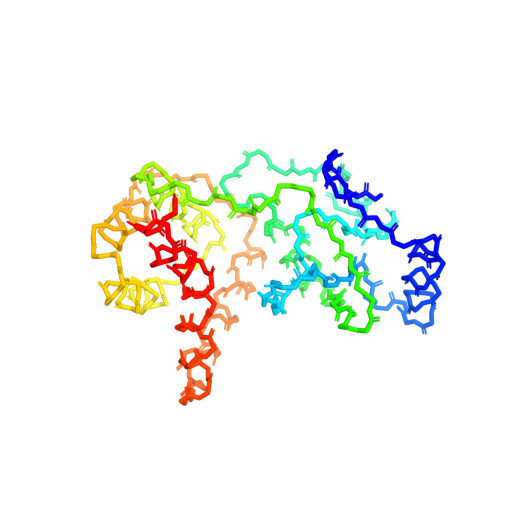 A O 1
ATOM 933 N N . TYR A 1 117 ? -6.544 0.673 9.763 1.00 94.69 117 TYR A N 1
ATOM 934 C CA . TYR A 1 117 ? -5.330 1.013 10.509 1.00 94.69 117 TYR A CA 1
ATOM 935 C C . TYR A 1 117 ? -5.650 1.304 11.983 1.00 94.69 117 TYR A C 1
ATOM 937 O O . TYR A 1 117 ? -6.688 1.875 12.316 1.00 94.69 117 TYR A O 1
ATOM 945 N N . THR A 1 118 ? -4.751 0.898 12.883 1.00 95.44 118 THR A N 1
ATOM 946 C CA . THR A 1 118 ? -4.946 1.070 14.327 1.00 95.44 118 THR A CA 1
ATOM 947 C C . THR A 1 118 ? -4.635 2.500 14.763 1.00 95.44 118 THR A C 1
ATOM 949 O O . THR A 1 118 ? -3.739 3.144 14.218 1.00 95.44 118 THR A O 1
ATOM 952 N N . VAL A 1 119 ? -5.339 2.980 15.795 1.00 96.06 119 VAL A N 1
ATOM 953 C CA . VAL A 1 119 ? -5.112 4.312 16.384 1.00 96.06 119 VAL A CA 1
ATOM 954 C C . VAL A 1 119 ? -3.633 4.543 16.741 1.00 96.06 119 VAL A C 1
ATOM 956 O O . VAL A 1 119 ? -3.089 5.551 16.288 1.00 96.06 119 VAL A O 1
ATOM 959 N N . PRO A 1 120 ? -2.929 3.629 17.451 1.00 95.44 120 PRO A N 1
ATOM 960 C CA . PRO A 1 120 ? -1.525 3.852 17.802 1.00 95.44 120 PRO A CA 1
ATOM 961 C C . PRO A 1 120 ? -0.620 3.998 16.577 1.00 95.44 120 PRO A C 1
ATOM 963 O O . PRO A 1 120 ? 0.261 4.853 16.554 1.00 95.44 120 PRO A O 1
ATOM 966 N N . TYR A 1 121 ? -0.860 3.205 15.529 1.00 93.75 121 TYR A N 1
ATOM 967 C CA . TYR A 1 121 ? -0.069 3.287 14.306 1.00 93.75 121 TYR A CA 1
ATOM 968 C C . TYR A 1 121 ? -0.320 4.596 13.554 1.00 93.75 121 TYR A C 1
ATOM 970 O O . TYR A 1 121 ? 0.622 5.217 13.061 1.00 93.75 121 TYR A O 1
ATOM 978 N N . THR A 1 122 ? -1.577 5.035 13.470 1.00 94.62 122 THR A N 1
ATOM 979 C CA . THR A 1 122 ? -1.922 6.309 12.833 1.00 94.62 122 THR A CA 1
ATOM 980 C C . THR A 1 122 ? -1.305 7.485 13.588 1.00 94.62 122 THR A C 1
ATOM 982 O O . THR A 1 122 ? -0.730 8.360 12.947 1.00 94.62 122 THR A O 1
ATOM 985 N N . ILE A 1 123 ? -1.352 7.490 14.925 1.00 95.62 123 ILE A N 1
ATOM 986 C CA . ILE A 1 123 ? -0.706 8.524 15.751 1.00 95.62 123 ILE A CA 1
ATOM 987 C C . ILE A 1 123 ? 0.808 8.516 15.538 1.00 95.62 123 ILE A C 1
ATOM 989 O O . ILE A 1 123 ? 1.388 9.571 15.303 1.00 95.62 123 ILE A O 1
ATOM 993 N N . PHE A 1 124 ? 1.448 7.343 15.543 1.00 93.19 124 PHE A N 1
ATOM 994 C CA . PHE A 1 124 ? 2.877 7.221 15.250 1.00 93.19 124 PHE A CA 1
ATOM 995 C C . PHE A 1 124 ? 3.226 7.803 13.871 1.00 93.19 124 PHE A C 1
ATOM 997 O O . PHE A 1 124 ? 4.126 8.634 13.751 1.00 93.19 124 PHE A O 1
ATOM 1004 N N . LYS A 1 125 ? 2.467 7.438 12.830 1.00 90.62 125 LYS A N 1
ATOM 1005 C CA . LYS A 1 125 ? 2.639 7.982 11.477 1.00 90.62 125 LYS A CA 1
ATOM 1006 C C . LYS A 1 125 ? 2.436 9.501 11.439 1.00 90.62 125 LYS A C 1
ATOM 1008 O O . LYS A 1 125 ? 3.213 10.191 10.786 1.00 90.62 125 LYS A O 1
ATOM 1013 N N . ALA A 1 126 ? 1.420 10.019 12.127 1.00 93.56 126 ALA A N 1
ATOM 1014 C CA . ALA A 1 126 ? 1.172 11.454 12.226 1.00 93.56 126 ALA A CA 1
ATOM 1015 C C . ALA A 1 126 ? 2.322 12.178 12.939 1.00 93.56 126 ALA A C 1
ATOM 1017 O O . ALA A 1 126 ? 2.749 13.226 12.470 1.00 93.56 126 ALA A O 1
ATOM 1018 N N . GLY A 1 127 ? 2.868 11.597 14.010 1.00 93.88 127 GLY A N 1
ATOM 1019 C CA . GLY A 1 127 ? 4.028 12.129 14.725 1.00 93.88 127 GLY A CA 1
ATOM 1020 C C . GLY A 1 127 ? 5.260 12.228 13.831 1.00 93.88 127 GLY A C 1
ATOM 1021 O O . GLY A 1 127 ? 5.900 13.272 13.779 1.00 93.88 127 GLY A O 1
ATOM 1022 N N . LEU A 1 128 ? 5.549 11.189 13.043 1.00 89.75 128 LEU A N 1
ATOM 1023 C CA . LEU A 1 128 ? 6.649 11.248 12.080 1.00 89.75 128 LEU A CA 1
ATOM 1024 C C . LEU A 1 128 ? 6.401 12.280 10.965 1.00 89.75 128 LEU A C 1
ATOM 1026 O O . LEU A 1 128 ? 7.319 13.001 10.573 1.00 89.75 128 LEU A O 1
ATOM 1030 N N . LEU A 1 129 ? 5.163 12.382 10.468 1.00 88.62 129 LEU A N 1
ATOM 1031 C CA . LEU A 1 129 ? 4.779 13.388 9.476 1.00 88.62 129 LEU A CA 1
ATOM 1032 C C . LEU A 1 129 ? 4.890 14.810 10.042 1.00 88.62 129 LEU A C 1
ATOM 1034 O O . LEU A 1 129 ? 5.276 15.718 9.310 1.00 88.62 129 LEU A O 1
ATOM 1038 N N . PHE A 1 130 ? 4.610 15.008 11.331 1.00 90.94 130 PHE A N 1
ATOM 1039 C CA . PHE A 1 130 ? 4.609 16.318 11.980 1.00 90.94 130 PHE A CA 1
ATOM 1040 C C . PHE A 1 130 ? 5.957 17.039 11.862 1.00 90.94 130 PHE A C 1
ATOM 1042 O O . PHE A 1 130 ? 5.977 18.237 11.595 1.00 90.94 130 PHE A O 1
ATOM 1049 N N . PHE A 1 131 ? 7.074 16.306 11.941 1.00 87.44 131 PHE A N 1
ATOM 1050 C CA . PHE A 1 131 ? 8.426 16.864 11.791 1.00 87.44 131 PHE A CA 1
ATOM 1051 C C . PHE A 1 131 ? 8.744 17.391 10.386 1.00 87.44 131 PHE A C 1
ATOM 1053 O O . PHE A 1 131 ? 9.725 18.102 10.206 1.00 87.44 131 PHE A O 1
ATOM 1060 N N . THR A 1 132 ? 7.930 17.049 9.385 1.00 83.06 132 THR A N 1
ATOM 1061 C CA . THR A 1 132 ? 8.112 17.514 7.999 1.00 83.06 132 THR A CA 1
ATOM 1062 C C . THR A 1 132 ? 6.980 18.422 7.533 1.00 83.06 132 THR A C 1
ATOM 1064 O O . THR A 1 132 ? 7.216 19.391 6.819 1.00 83.06 132 THR A O 1
ATOM 1067 N N . LYS A 1 133 ? 5.737 18.106 7.916 1.00 86.81 133 LYS A N 1
ATOM 1068 C CA . LYS A 1 133 ? 4.502 18.781 7.499 1.00 86.81 133 LYS A CA 1
ATOM 1069 C C . LYS A 1 133 ? 3.506 18.790 8.671 1.00 86.81 133 LYS A C 1
ATOM 1071 O O . LYS A 1 133 ? 2.565 17.992 8.670 1.00 86.81 133 LYS A O 1
ATOM 1076 N N . PRO A 1 134 ? 3.661 19.694 9.655 1.00 90.56 134 PRO A N 1
ATOM 1077 C CA . PRO A 1 134 ? 2.846 19.704 10.874 1.00 90.56 134 PRO A CA 1
ATOM 1078 C C . PRO A 1 134 ? 1.348 19.843 10.588 1.00 90.56 134 PRO A C 1
ATOM 1080 O O . PRO A 1 134 ? 0.544 19.058 11.085 1.00 90.56 134 PRO A O 1
ATOM 1083 N N . LEU A 1 135 ? 0.962 20.754 9.692 1.00 91.56 135 LEU A N 1
ATOM 1084 C CA . LEU A 1 135 ? -0.433 20.886 9.261 1.00 91.56 135 LEU A CA 1
ATOM 1085 C C . LEU A 1 135 ? -0.945 19.633 8.526 1.00 91.56 135 LEU A C 1
ATOM 1087 O O . LEU A 1 135 ? -2.092 19.238 8.712 1.00 91.56 135 LEU A O 1
ATOM 1091 N N . GLY A 1 136 ? -0.096 18.964 7.738 1.00 90.75 136 GLY A N 1
ATOM 1092 C CA . GLY A 1 136 ? -0.442 17.698 7.084 1.00 90.75 136 GLY A CA 1
ATOM 1093 C C . GLY A 1 136 ? -0.746 16.585 8.090 1.00 90.75 136 GLY A C 1
ATOM 1094 O O . GLY A 1 136 ? -1.699 15.832 7.899 1.00 90.75 136 GLY A O 1
ATOM 1095 N N . ALA A 1 137 ? 0.005 16.521 9.193 1.00 93.56 137 ALA A N 1
ATOM 1096 C CA . ALA A 1 137 ? -0.268 15.602 10.295 1.00 93.56 137 ALA A CA 1
ATOM 1097 C C . ALA A 1 137 ? -1.614 15.892 10.975 1.00 93.56 137 ALA A C 1
ATOM 1099 O O . ALA A 1 137 ? -2.373 14.957 11.229 1.00 93.56 137 ALA A O 1
ATOM 1100 N N . VAL A 1 138 ? -1.950 17.171 11.191 1.00 95.62 138 VAL A N 1
ATOM 1101 C CA . VAL A 1 138 ? -3.262 17.568 11.731 1.00 95.62 138 VAL A CA 1
ATOM 1102 C C . VAL A 1 138 ? -4.387 17.118 10.800 1.00 95.62 138 VAL A C 1
ATOM 1104 O O . VAL A 1 138 ? -5.295 16.424 11.245 1.00 95.62 138 VAL A O 1
ATOM 1107 N N . TYR A 1 139 ? -4.311 17.421 9.499 1.00 95.56 139 TYR A N 1
ATOM 1108 C CA . TYR A 1 139 ? -5.339 16.997 8.541 1.00 95.56 139 TYR A CA 1
ATOM 1109 C C . TYR A 1 139 ? -5.467 15.473 8.440 1.00 95.56 139 TYR A C 1
ATOM 1111 O O . TYR A 1 139 ? -6.584 14.970 8.341 1.00 95.56 139 TYR A O 1
ATOM 1119 N N . LEU A 1 140 ? -4.354 14.736 8.508 1.00 94.88 140 LEU A N 1
ATOM 1120 C CA . LEU A 1 140 ? -4.357 13.272 8.528 1.00 94.88 140 LEU A CA 1
ATOM 1121 C C . LEU A 1 140 ? -5.122 12.726 9.737 1.00 94.88 140 LEU A C 1
ATOM 1123 O O . LEU A 1 140 ? -5.965 11.843 9.574 1.00 94.88 140 LEU A O 1
ATOM 1127 N N . LEU A 1 141 ? -4.869 13.260 10.934 1.00 97.44 141 LEU A N 1
ATOM 1128 C CA . LEU A 1 141 ? -5.594 12.859 12.141 1.00 97.44 141 LEU A CA 1
ATOM 1129 C C . LEU A 1 141 ? -7.070 13.261 12.065 1.00 97.44 141 LEU A C 1
ATOM 1131 O O . LEU A 1 141 ? -7.932 12.428 12.343 1.00 97.44 141 LEU A O 1
ATOM 1135 N N . SER A 1 142 ? -7.377 14.477 11.608 1.00 97.06 142 SER A N 1
ATOM 1136 C CA . SER A 1 142 ? -8.758 14.940 11.414 1.00 97.06 142 SER A CA 1
ATOM 1137 C C . SER A 1 142 ? -9.537 14.051 10.444 1.00 97.06 142 SER A C 1
ATOM 1139 O O . SER A 1 142 ? -10.703 13.752 10.683 1.00 97.06 142 SER A O 1
ATOM 1141 N N . GLY A 1 143 ? -8.904 13.588 9.364 1.00 96.12 143 GLY A N 1
ATOM 1142 C CA . GLY A 1 143 ? -9.511 12.640 8.431 1.00 96.12 143 GLY A CA 1
ATOM 1143 C C . GLY A 1 143 ? -9.734 11.262 9.051 1.00 96.12 143 GLY A C 1
ATOM 1144 O O . GLY A 1 143 ? -10.789 10.660 8.861 1.00 96.12 143 GLY A O 1
ATOM 1145 N N . PHE A 1 144 ? -8.771 10.774 9.834 1.00 97.25 144 PHE A N 1
ATOM 1146 C CA . PHE A 1 144 ? -8.851 9.467 10.487 1.00 97.25 144 PHE A CA 1
ATOM 1147 C C . PHE A 1 144 ? -9.919 9.402 11.590 1.00 97.25 144 PHE A C 1
ATOM 1149 O O . PHE A 1 144 ? -10.588 8.382 11.735 1.00 97.25 144 PHE A O 1
ATOM 1156 N N . PHE A 1 145 ? -10.105 10.487 12.345 1.00 97.44 145 PHE A N 1
ATOM 1157 C CA . PHE A 1 145 ? -11.125 10.592 13.397 1.00 97.44 145 PHE A CA 1
ATOM 1158 C C . PHE A 1 145 ? -12.446 11.213 12.924 1.00 97.44 145 PHE A C 1
ATOM 1160 O O . PHE A 1 145 ? -13.358 11.388 13.726 1.00 97.44 145 PHE A O 1
ATOM 1167 N N . SER A 1 146 ? -12.578 11.523 11.633 1.00 96.19 146 SER A N 1
ATOM 1168 C CA . SER A 1 146 ? -13.835 12.002 11.051 1.00 96.19 146 SER A CA 1
ATOM 1169 C C . SER A 1 146 ? -14.971 10.983 11.212 1.00 96.19 146 SER A C 1
ATOM 1171 O O . SER A 1 146 ? -14.727 9.799 11.445 1.00 96.19 146 SER A O 1
ATOM 1173 N N . ASN A 1 147 ? -16.219 11.402 10.994 1.00 93.75 147 ASN A N 1
ATOM 1174 C CA . ASN A 1 147 ? -17.390 10.512 11.013 1.00 93.75 147 ASN A CA 1
ATOM 1175 C C . ASN A 1 147 ? -17.489 9.577 9.788 1.00 93.75 147 ASN A C 1
ATOM 1177 O O . ASN A 1 147 ? -18.523 8.956 9.583 1.00 93.75 147 ASN A O 1
ATOM 1181 N N . TYR A 1 148 ? -16.427 9.447 8.986 1.00 91.06 148 TYR A N 1
ATOM 1182 C CA . TYR A 1 148 ? -16.386 8.518 7.860 1.00 91.06 148 TYR A CA 1
ATOM 1183 C C . TYR A 1 148 ? -16.550 7.062 8.321 1.00 91.06 148 TYR A C 1
ATOM 1185 O O . TYR A 1 148 ? -15.807 6.600 9.190 1.00 91.06 148 TYR A O 1
ATOM 1193 N N . ASP A 1 149 ? -17.500 6.332 7.753 1.00 91.38 149 ASP A N 1
ATOM 1194 C CA . ASP A 1 149 ? -17.931 5.006 8.213 1.00 91.38 149 ASP A CA 1
ATOM 1195 C C . ASP A 1 149 ? -17.887 3.927 7.119 1.00 91.38 149 ASP A C 1
ATOM 1197 O O . ASP A 1 149 ? -18.234 2.772 7.367 1.00 91.38 149 ASP A O 1
ATOM 1201 N N . GLN A 1 150 ? -17.397 4.258 5.923 1.00 92.75 150 GLN A N 1
ATOM 1202 C CA . GLN A 1 150 ? -17.265 3.286 4.841 1.00 92.75 150 GLN A CA 1
ATOM 1203 C C . GLN A 1 150 ? -15.961 2.493 4.996 1.00 92.75 150 GLN A C 1
ATOM 1205 O O . GLN A 1 150 ? -14.876 2.901 4.573 1.00 92.75 150 GLN A O 1
ATOM 1210 N N . TYR A 1 151 ? -16.068 1.327 5.620 1.00 94.94 151 TYR A N 1
ATOM 1211 C CA . TYR A 1 151 ? -14.950 0.415 5.841 1.00 94.94 151 TYR A CA 1
ATOM 1212 C C . TYR A 1 151 ? -14.806 -0.614 4.717 1.00 94.94 151 TYR A C 1
ATOM 1214 O O . TYR A 1 151 ? -15.784 -0.999 4.081 1.00 94.94 151 TYR A O 1
ATOM 1222 N N . TYR A 1 152 ? -13.582 -1.109 4.523 1.00 94.69 152 TYR A N 1
ATOM 1223 C CA . TYR A 1 152 ? -13.351 -2.337 3.756 1.00 94.69 152 TYR A CA 1
ATOM 1224 C C . TYR A 1 152 ? -13.788 -3.580 4.543 1.00 94.69 152 TYR A C 1
ATOM 1226 O O . TYR A 1 152 ? -14.059 -3.519 5.750 1.00 94.69 152 TYR A O 1
ATOM 1234 N N . GLU A 1 153 ? -13.821 -4.724 3.864 1.00 94.00 153 GLU A N 1
ATOM 1235 C CA . GLU A 1 153 ? -14.202 -6.009 4.440 1.00 94.00 153 GLU A CA 1
ATOM 1236 C C . GLU A 1 153 ? -13.348 -6.349 5.670 1.00 94.00 153 GLU A C 1
ATOM 1238 O O . GLU A 1 153 ? -12.186 -5.941 5.810 1.00 94.00 153 GLU A O 1
ATOM 1243 N N . THR A 1 154 ? -13.947 -7.081 6.605 1.00 94.62 154 THR A N 1
ATOM 1244 C CA . THR A 1 154 ? -13.345 -7.371 7.910 1.00 94.62 154 THR A CA 1
ATOM 1245 C C . THR A 1 154 ? -12.009 -8.094 7.781 1.00 94.62 154 THR A C 1
ATOM 1247 O O . THR A 1 154 ? -11.074 -7.737 8.493 1.00 94.62 154 THR A O 1
ATOM 1250 N N . GLU A 1 155 ? -11.865 -9.007 6.822 1.00 93.44 155 GLU A N 1
ATOM 1251 C CA . GLU A 1 155 ? -10.643 -9.788 6.612 1.00 93.44 155 GLU A CA 1
ATOM 1252 C C . GLU A 1 155 ? -9.445 -8.890 6.275 1.00 93.44 155 GLU A C 1
ATOM 1254 O O . GLU A 1 155 ? -8.347 -9.073 6.806 1.00 93.44 155 GLU A O 1
ATOM 1259 N N . ILE A 1 156 ? -9.651 -7.869 5.433 1.00 94.38 156 ILE A N 1
ATOM 1260 C CA . ILE A 1 156 ? -8.599 -6.902 5.089 1.00 94.38 156 ILE A CA 1
ATOM 1261 C C . ILE A 1 156 ? -8.242 -6.075 6.316 1.00 94.38 156 ILE A C 1
ATOM 1263 O O . ILE A 1 156 ? -7.062 -5.881 6.611 1.00 94.38 156 ILE A O 1
ATOM 1267 N N . ARG A 1 157 ? -9.249 -5.596 7.050 1.00 95.62 157 ARG A N 1
ATOM 1268 C CA . ARG A 1 157 ? -9.024 -4.767 8.238 1.00 95.62 157 ARG A CA 1
ATOM 1269 C C . ARG A 1 157 ? -8.276 -5.535 9.319 1.00 95.62 157 ARG A C 1
ATOM 1271 O O . ARG A 1 157 ? -7.358 -4.991 9.923 1.00 95.62 157 ARG A O 1
ATOM 1278 N N . GLU A 1 158 ? -8.623 -6.791 9.563 1.00 96.19 158 GLU A N 1
ATOM 1279 C CA . GLU A 1 158 ? -7.919 -7.653 10.515 1.00 96.19 158 GLU A CA 1
ATOM 1280 C C . GLU A 1 158 ? -6.480 -7.924 10.083 1.00 96.19 158 GLU A C 1
ATOM 1282 O O . GLU A 1 158 ? -5.557 -7.792 10.895 1.00 96.19 158 GLU A O 1
ATOM 1287 N N . PHE A 1 159 ? -6.267 -8.203 8.795 1.00 95.81 159 PHE A N 1
ATOM 1288 C CA . PHE A 1 159 ? -4.931 -8.341 8.227 1.00 95.81 159 PHE A CA 1
ATOM 1289 C C . PHE A 1 159 ? -4.091 -7.071 8.437 1.00 95.81 159 PHE A C 1
ATOM 1291 O O . PHE A 1 159 ? -2.973 -7.139 8.957 1.00 95.81 159 PHE A O 1
ATOM 1298 N N . VAL A 1 160 ? -4.641 -5.897 8.109 1.00 94.69 160 VAL A N 1
ATOM 1299 C CA . VAL A 1 160 ? -3.975 -4.598 8.288 1.00 94.69 160 VAL A CA 1
ATOM 1300 C C . VAL A 1 160 ? -3.648 -4.353 9.758 1.00 94.69 160 VAL A C 1
ATOM 1302 O O . VAL A 1 160 ? -2.510 -3.988 10.065 1.00 94.69 160 VAL A O 1
ATOM 1305 N N . LYS A 1 161 ? -4.593 -4.593 10.678 1.00 94.62 161 LYS A N 1
ATOM 1306 C CA . LYS A 1 161 ? -4.377 -4.455 12.129 1.00 94.62 161 LYS A CA 1
ATOM 1307 C C . LYS A 1 161 ? -3.229 -5.337 12.609 1.00 94.62 161 LYS A C 1
ATOM 1309 O O . LYS A 1 161 ? -2.326 -4.845 13.288 1.00 94.62 161 LYS A O 1
ATOM 1314 N N . LYS A 1 162 ? -3.229 -6.620 12.232 1.00 94.06 162 LYS A N 1
ATOM 1315 C CA . LYS A 1 162 ? -2.166 -7.573 12.585 1.00 94.06 162 LYS A CA 1
ATOM 1316 C C . LYS A 1 162 ? -0.811 -7.096 12.063 1.00 94.06 162 LYS A C 1
ATOM 1318 O O . LYS A 1 162 ? 0.162 -7.080 12.816 1.00 94.06 162 LYS A O 1
ATOM 1323 N N . GLN A 1 163 ? -0.763 -6.640 10.812 1.00 91.44 163 GLN A N 1
ATOM 1324 C CA . GLN A 1 163 ? 0.459 -6.136 10.192 1.00 91.44 163 GLN A CA 1
ATOM 1325 C C . GLN A 1 163 ? 0.990 -4.874 10.891 1.00 91.44 163 GLN A C 1
ATOM 1327 O O . GLN A 1 163 ? 2.190 -4.785 11.148 1.00 91.44 163 GLN A O 1
ATOM 1332 N N . GLN A 1 164 ? 0.128 -3.910 11.233 1.00 91.62 164 GLN A N 1
ATOM 1333 C CA . GLN A 1 164 ? 0.562 -2.684 11.914 1.00 91.62 164 GLN A CA 1
ATOM 1334 C C . GLN A 1 164 ? 1.046 -2.955 13.338 1.00 91.62 164 GLN A C 1
ATOM 1336 O O . GLN A 1 164 ? 2.078 -2.425 13.740 1.00 91.62 164 GLN A O 1
ATOM 1341 N N . ASN A 1 165 ? 0.349 -3.813 14.084 1.00 90.12 165 ASN A N 1
ATOM 1342 C CA . ASN A 1 165 ? 0.768 -4.190 15.433 1.00 90.12 165 ASN A CA 1
ATOM 1343 C C . ASN A 1 165 ? 2.122 -4.906 15.417 1.00 90.12 165 ASN A C 1
ATOM 1345 O O . ASN A 1 165 ? 2.966 -4.642 16.270 1.00 90.12 165 ASN A O 1
ATOM 1349 N N . HIS A 1 166 ? 2.351 -5.776 14.432 1.00 88.69 166 HIS A N 1
ATOM 1350 C CA . HIS A 1 166 ? 3.650 -6.413 14.249 1.00 88.69 166 HIS A CA 1
ATOM 1351 C C . HIS A 1 166 ? 4.750 -5.380 13.961 1.00 88.69 166 HIS A C 1
ATOM 1353 O O . HIS A 1 166 ? 5.785 -5.416 14.623 1.00 88.69 166 HIS A O 1
ATOM 1359 N N . LYS A 1 167 ? 4.503 -4.421 13.054 1.00 86.12 167 LYS A N 1
ATOM 1360 C CA . LYS A 1 167 ? 5.452 -3.337 12.742 1.00 86.12 167 LYS A CA 1
ATOM 1361 C C . LYS A 1 167 ? 5.782 -2.464 13.948 1.00 86.12 167 LYS A C 1
ATOM 1363 O O . LYS A 1 167 ? 6.943 -2.155 14.152 1.00 86.12 167 LYS A O 1
ATOM 1368 N N . LEU A 1 168 ? 4.786 -2.078 14.747 1.00 87.44 168 LEU A N 1
ATOM 1369 C CA . LEU A 1 168 ? 5.023 -1.264 15.945 1.00 87.44 168 LEU A CA 1
ATOM 1370 C C . LEU A 1 168 ? 5.852 -2.007 16.998 1.00 87.44 168 LEU A C 1
ATOM 1372 O O . LEU A 1 168 ? 6.688 -1.395 17.649 1.00 87.44 168 LEU A O 1
ATOM 1376 N N . ARG A 1 169 ? 5.638 -3.319 17.159 1.00 88.06 169 ARG A N 1
ATOM 1377 C CA . ARG A 1 169 ? 6.373 -4.141 18.137 1.00 88.06 169 ARG A CA 1
ATOM 1378 C C . ARG A 1 169 ? 7.831 -4.391 17.760 1.00 88.06 169 ARG A C 1
ATOM 1380 O O . ARG A 1 169 ? 8.642 -4.594 18.651 1.00 88.06 169 ARG A O 1
ATOM 1387 N N . HIS A 1 170 ? 8.142 -4.399 16.467 1.00 86.38 170 HIS A N 1
ATOM 1388 C CA . HIS A 1 170 ? 9.485 -4.688 15.949 1.00 86.38 170 HIS A CA 1
ATOM 1389 C C . HIS A 1 170 ? 10.136 -3.457 15.315 1.00 86.38 170 HIS A C 1
ATOM 1391 O O . HIS A 1 170 ? 11.074 -3.588 14.535 1.00 86.38 170 HIS A O 1
ATOM 1397 N N . LEU A 1 171 ? 9.614 -2.268 15.624 1.00 85.06 171 LEU A N 1
ATOM 1398 C CA . LEU A 1 171 ? 10.086 -1.019 15.057 1.00 85.06 171 LEU A CA 1
ATOM 1399 C C . LEU A 1 171 ? 11.547 -0.788 15.464 1.00 85.06 171 LEU A C 1
ATOM 1401 O O . LEU A 1 171 ? 11.851 -0.680 16.652 1.00 85.06 171 LEU A O 1
ATOM 1405 N N . ASN A 1 172 ? 12.438 -0.682 14.484 1.00 83.75 172 ASN A N 1
ATOM 1406 C CA . ASN A 1 172 ? 13.843 -0.347 14.707 1.00 83.75 172 ASN A CA 1
ATOM 1407 C C . ASN A 1 172 ? 14.218 0.993 14.046 1.00 83.75 172 ASN A C 1
ATOM 1409 O O . ASN A 1 172 ? 13.406 1.639 13.376 1.00 83.75 172 ASN A O 1
ATOM 1413 N N . TYR A 1 173 ? 15.463 1.428 14.251 1.00 80.69 173 TYR A N 1
ATOM 1414 C CA . TYR A 1 173 ? 15.968 2.681 13.686 1.00 80.69 173 TYR A CA 1
ATOM 1415 C C . TYR A 1 173 ? 15.907 2.707 12.153 1.00 80.69 173 TYR A C 1
ATOM 1417 O O . TYR A 1 173 ? 15.522 3.724 11.579 1.00 80.69 173 TYR A O 1
ATOM 1425 N N . ASP A 1 174 ? 16.228 1.599 11.485 1.00 77.81 174 ASP A N 1
ATOM 1426 C CA . ASP A 1 174 ? 16.196 1.520 10.023 1.00 77.81 174 ASP A CA 1
ATOM 1427 C C . ASP A 1 174 ? 14.772 1.610 9.478 1.00 77.81 174 ASP A C 1
ATOM 1429 O O . ASP A 1 174 ? 14.550 2.238 8.444 1.00 77.81 174 ASP A O 1
ATOM 1433 N N . ASP A 1 175 ? 13.789 1.057 10.184 1.00 76.06 175 ASP A N 1
ATOM 1434 C CA . ASP A 1 175 ? 12.377 1.202 9.849 1.00 76.06 175 ASP A CA 1
ATOM 1435 C C . ASP A 1 175 ? 11.932 2.653 9.999 1.00 76.06 175 ASP A C 1
ATOM 1437 O O . ASP A 1 175 ? 11.294 3.190 9.095 1.00 76.06 175 ASP A O 1
ATOM 1441 N N . VAL A 1 176 ? 12.311 3.323 11.092 1.00 78.31 176 VAL A N 1
ATOM 1442 C CA . VAL A 1 176 ? 12.042 4.756 11.286 1.00 78.31 176 VAL A CA 1
ATOM 1443 C C . VAL A 1 176 ? 12.704 5.575 10.185 1.00 78.31 176 VAL A C 1
ATOM 1445 O O . VAL A 1 176 ? 12.047 6.416 9.573 1.00 78.31 176 VAL A O 1
ATOM 1448 N N . LYS A 1 177 ? 13.970 5.293 9.868 1.00 76.12 177 LYS A N 1
ATOM 1449 C CA . LYS A 1 177 ? 14.702 5.946 8.784 1.00 76.12 177 LYS A CA 1
ATOM 1450 C C . LYS A 1 177 ? 14.000 5.716 7.455 1.00 76.12 177 LYS A C 1
ATOM 1452 O O . LYS A 1 177 ? 13.730 6.686 6.770 1.00 76.12 177 LYS A O 1
ATOM 1457 N N . ARG A 1 178 ? 13.593 4.488 7.120 1.00 72.06 178 ARG A N 1
ATOM 1458 C CA . ARG A 1 178 ? 12.809 4.174 5.911 1.00 72.06 178 ARG A CA 1
ATOM 1459 C C . ARG A 1 178 ? 11.456 4.873 5.893 1.00 72.06 178 ARG A C 1
ATOM 1461 O O . ARG A 1 178 ? 11.049 5.332 4.831 1.00 72.06 178 ARG A O 1
ATOM 1468 N N . PHE A 1 179 ? 10.765 4.993 7.026 1.00 73.00 179 PHE A N 1
ATOM 1469 C CA . PHE A 1 179 ? 9.526 5.765 7.126 1.00 73.00 179 PHE A CA 1
ATOM 1470 C C . PHE A 1 179 ? 9.786 7.235 6.821 1.00 73.00 179 PHE A C 1
ATOM 1472 O O . PHE A 1 179 ? 9.155 7.780 5.917 1.00 73.00 179 PHE A O 1
ATOM 1479 N N . ILE A 1 180 ? 10.739 7.853 7.521 1.00 70.31 180 ILE A N 1
ATOM 1480 C CA . ILE A 1 180 ? 11.155 9.242 7.313 1.00 70.31 180 ILE A CA 1
ATOM 1481 C C . ILE A 1 180 ? 11.593 9.439 5.872 1.00 70.31 180 ILE A C 1
ATOM 1483 O O . ILE A 1 180 ? 11.135 10.385 5.259 1.00 70.31 180 ILE A O 1
ATOM 1487 N N . THR A 1 181 ? 12.381 8.532 5.303 1.00 66.31 181 THR A N 1
ATOM 1488 C CA . THR A 1 181 ? 12.827 8.541 3.911 1.00 66.31 181 THR A CA 1
ATOM 1489 C C . THR A 1 181 ? 11.652 8.402 2.952 1.00 66.31 181 THR A C 1
ATOM 1491 O O . THR A 1 181 ? 11.555 9.194 2.033 1.00 66.31 181 THR A O 1
ATOM 1494 N N . SER A 1 182 ? 10.697 7.499 3.174 1.00 64.56 182 SER A N 1
ATOM 1495 C CA . SER A 1 182 ? 9.489 7.403 2.342 1.00 64.56 182 SER A CA 1
ATOM 1496 C C . SER A 1 182 ? 8.648 8.682 2.406 1.00 64.56 182 SER A C 1
ATOM 1498 O O . SER A 1 182 ? 8.147 9.134 1.382 1.00 64.56 182 SER A O 1
ATOM 1500 N N . MET A 1 183 ? 8.583 9.325 3.581 1.00 61.75 183 MET A N 1
ATOM 1501 C CA . MET A 1 183 ? 7.936 10.624 3.765 1.00 61.75 183 MET A CA 1
ATOM 1502 C C . MET A 1 183 ? 8.764 11.770 3.174 1.00 61.75 183 MET A C 1
ATOM 1504 O O . MET A 1 183 ? 8.204 12.725 2.642 1.00 61.75 183 MET A O 1
ATOM 1508 N N . HIS A 1 184 ? 10.090 11.681 3.228 1.00 46.12 184 HIS A N 1
ATOM 1509 C CA . HIS A 1 184 ? 11.034 12.647 2.693 1.00 46.12 184 HIS A CA 1
ATOM 1510 C C . HIS A 1 184 ? 11.163 12.508 1.192 1.00 46.12 184 HIS A C 1
ATOM 1512 O O . HIS A 1 184 ? 11.305 13.527 0.581 1.00 46.12 184 HIS A O 1
ATOM 1518 N N . TYR A 1 185 ? 11.029 11.367 0.532 1.00 40.25 185 TYR A N 1
ATOM 1519 C CA . TYR A 1 185 ? 10.928 11.338 -0.933 1.00 40.25 185 TYR A CA 1
ATOM 1520 C C . TYR A 1 185 ? 9.555 11.843 -1.399 1.00 40.25 185 TYR A C 1
ATOM 1522 O O . TYR A 1 185 ? 9.458 12.459 -2.455 1.00 40.25 185 TYR A O 1
ATOM 1530 N N . THR A 1 186 ? 8.524 11.775 -0.545 1.00 40.75 186 THR A N 1
ATOM 1531 C CA . THR A 1 186 ? 7.329 12.628 -0.688 1.00 40.75 186 THR A CA 1
ATOM 1532 C C . THR A 1 186 ? 7.538 14.108 -0.275 1.00 40.75 186 THR A C 1
ATOM 1534 O O . THR A 1 186 ? 6.585 14.889 -0.349 1.00 40.75 186 THR A O 1
ATOM 1537 N N . THR A 1 187 ? 8.743 14.538 0.151 1.00 31.55 187 THR A N 1
ATOM 1538 C CA . THR A 1 187 ? 9.033 15.908 0.664 1.00 31.55 187 THR A CA 1
ATOM 1539 C C . THR A 1 187 ? 10.347 16.577 0.174 1.00 31.55 187 THR A C 1
ATOM 1541 O O . THR A 1 187 ? 10.427 17.792 0.187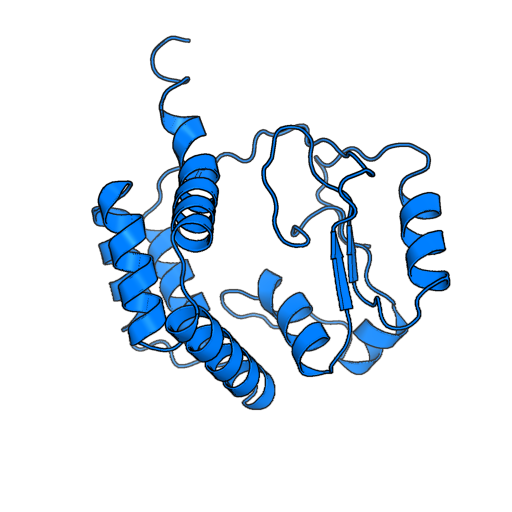 1.00 31.55 187 THR A O 1
ATOM 1544 N N . SER A 1 188 ? 11.360 15.883 -0.344 1.00 23.58 188 SER A N 1
ATOM 1545 C CA . SER A 1 188 ? 12.684 16.366 -0.783 1.00 23.58 188 SER A CA 1
ATOM 1546 C C . SER A 1 188 ? 12.646 16.880 -2.220 1.00 23.58 188 SER A C 1
ATOM 1548 O O . SER A 1 188 ? 13.547 17.584 -2.665 1.00 23.58 188 SER A O 1
ATOM 1550 N N . LEU A 1 189 ? 11.519 16.648 -2.892 1.00 32.62 189 LEU A N 1
ATOM 1551 C CA . LEU A 1 189 ? 11.043 17.430 -4.025 1.00 32.62 189 LEU A CA 1
ATOM 1552 C C . LEU A 1 189 ? 10.726 18.898 -3.641 1.00 32.62 189 LEU A C 1
ATOM 1554 O O . LEU A 1 189 ? 10.592 19.723 -4.535 1.00 32.62 189 LEU A O 1
ATOM 1558 N N . SER A 1 190 ? 10.645 19.252 -2.345 1.00 33.47 190 SER A N 1
ATOM 1559 C CA . SER A 1 190 ? 10.296 20.606 -1.866 1.00 33.47 190 SER A CA 1
ATOM 1560 C C . SER A 1 190 ? 11.444 21.621 -1.879 1.00 33.47 190 SER A C 1
ATOM 1562 O O . SER A 1 190 ? 11.170 22.813 -1.955 1.00 33.47 190 SER A O 1
ATOM 1564 N N . HIS A 1 191 ? 12.711 21.209 -1.761 1.00 23.67 191 HIS A N 1
ATOM 1565 C CA . HIS A 1 191 ? 13.811 22.168 -1.545 1.00 23.67 191 HIS A CA 1
ATOM 1566 C C . HIS A 1 191 ? 14.570 22.570 -2.814 1.00 23.67 191 HIS A C 1
ATOM 1568 O O . HIS A 1 191 ? 15.243 23.596 -2.814 1.00 23.67 191 HIS A O 1
ATOM 1574 N N . LYS A 1 192 ? 14.444 21.821 -3.917 1.00 26.27 192 LYS A N 1
ATOM 1575 C CA . LYS A 1 192 ? 15.121 22.154 -5.186 1.00 26.27 192 LYS A CA 1
ATOM 1576 C C . LYS A 1 192 ? 14.327 23.084 -6.115 1.00 26.27 192 LYS A C 1
ATOM 1578 O O . LYS A 1 192 ? 14.809 23.372 -7.199 1.00 26.27 192 LYS A O 1
ATOM 1583 N N . GLN A 1 193 ? 13.149 23.561 -5.705 1.00 34.53 193 GLN A N 1
ATOM 1584 C CA . GLN A 1 193 ? 12.291 24.442 -6.518 1.00 34.53 193 GLN A CA 1
ATOM 1585 C C . GLN A 1 193 ? 12.222 25.902 -6.040 1.00 34.53 193 GLN A C 1
ATOM 1587 O O . GLN A 1 193 ? 11.429 26.663 -6.576 1.00 34.53 193 GLN A O 1
ATOM 1592 N N . GLN A 1 194 ? 13.045 26.327 -5.074 1.00 29.94 194 GLN A N 1
ATOM 1593 C CA . GLN A 1 194 ? 13.158 27.761 -4.752 1.00 29.94 194 GLN A CA 1
ATOM 1594 C C . GLN A 1 194 ? 14.265 28.496 -5.527 1.00 29.94 194 GLN A C 1
ATOM 1596 O O . GLN A 1 194 ? 14.280 29.718 -5.496 1.00 29.94 194 GLN A O 1
ATOM 1601 N N . ASN A 1 195 ? 15.134 27.789 -6.266 1.00 32.12 195 ASN A N 1
ATOM 1602 C CA . ASN A 1 195 ? 16.260 28.387 -7.006 1.00 32.12 195 ASN A CA 1
ATOM 1603 C C . ASN A 1 195 ? 16.308 27.975 -8.494 1.00 32.12 195 ASN A C 1
ATOM 1605 O O . ASN A 1 195 ? 17.393 27.770 -9.041 1.00 32.12 195 ASN A O 1
ATOM 1609 N N . SER A 1 196 ? 15.169 27.779 -9.165 1.00 30.31 196 SER A N 1
ATOM 1610 C CA . SER A 1 196 ? 15.142 27.511 -10.617 1.00 30.31 196 SER A CA 1
ATOM 1611 C C . SER A 1 196 ? 13.891 28.066 -11.271 1.00 30.31 196 SER A C 1
ATOM 1613 O O . SER A 1 196 ? 12.795 27.659 -10.826 1.00 30.31 196 SER A O 1
#

Radius of gyration: 17.42 Å; chains: 1; bounding box: 34×47×43 Å

Secondary structure (DSSP, 8-state):
-B--TTEE--TTHHHHHHHHHHH-TTEEEEEEEETT---SS--STTBEE-HHHHHHTTS---SSTTHHHHHHHHHHHTT-EEEEEEEEEEEESS-------HHHHHHHHHHHHHTT--HHHHHHHHHHHHTT-HHHHHHHHHHHTSS---PPPHHHHHHHHHHHHHHHHT--HHHHHHHHHHHHHTTGGGSTTS--